Protein AF-T0SVX9-F1 (afdb_monomer_lite)

Sequence (200 aa):
MFILKIKYIISSILMEKSTSFLHRFLKRFHYIEDDSHWQIMSNIKESTPSHIKKRLLLQALEERQHATIFKRILIDSSLSPFLYESPTRSIYFNENNPERFTRLCEIGEADALKKFIHIHRHTKNAELKRGLHQIIKDEIQHAGSHKSADIKDKLFWFRYKYSNIGNQVAGQLISLLLVIIYLVILPYSLLVFLSKRVIR

Radius of gyration: 23.61 Å; chains: 1; bounding box: 70×54×64 Å

Structure (mmCIF, N/CA/C/O backbone):
data_AF-T0SVX9-F1
#
_entry.id   AF-T0SVX9-F1
#
loop_
_atom_site.group_PDB
_atom_site.id
_atom_site.type_symbol
_atom_site.label_atom_id
_atom_site.label_alt_id
_atom_site.label_comp_id
_atom_site.label_asym_id
_atom_site.label_entity_id
_atom_site.label_seq_id
_atom_site.pdbx_PDB_ins_code
_atom_site.Cartn_x
_atom_site.Cartn_y
_atom_site.Cartn_z
_atom_site.occupancy
_atom_site.B_iso_or_equiv
_atom_site.auth_seq_id
_atom_site.auth_comp_id
_atom_site.auth_asym_id
_atom_site.auth_atom_id
_atom_site.pdbx_PDB_model_num
ATOM 1 N N . MET A 1 1 ? -24.182 4.296 42.543 1.00 52.22 1 MET A N 1
ATOM 2 C CA . MET A 1 1 ? -24.571 3.468 41.371 1.00 52.22 1 MET A CA 1
ATOM 3 C C . MET A 1 1 ? -24.595 4.248 40.046 1.00 52.22 1 MET A C 1
ATOM 5 O O . MET A 1 1 ? -24.096 3.737 39.052 1.00 52.22 1 MET A O 1
ATOM 9 N N . PHE A 1 2 ? -25.093 5.492 40.015 1.00 36.47 2 PHE A N 1
ATOM 10 C CA . PHE A 1 2 ? -25.192 6.328 38.800 1.00 36.47 2 PHE A CA 1
ATOM 11 C C . PHE A 1 2 ? -23.836 6.666 38.134 1.00 36.47 2 PHE A C 1
ATOM 13 O O . PHE A 1 2 ? -23.678 6.516 36.926 1.00 36.47 2 PHE A O 1
ATOM 20 N N . ILE A 1 3 ? -22.814 7.005 38.931 1.00 39.34 3 ILE A N 1
ATOM 21 C CA . ILE A 1 3 ? -21.453 7.321 38.446 1.00 39.34 3 ILE A CA 1
ATOM 22 C C . ILE A 1 3 ? -20.790 6.121 37.742 1.00 39.34 3 ILE A C 1
ATOM 24 O O . ILE A 1 3 ? -20.081 6.293 36.752 1.00 39.34 3 ILE A O 1
ATOM 28 N N . LEU A 1 4 ? -21.047 4.895 38.212 1.00 36.84 4 LEU A N 1
ATOM 29 C CA . LEU A 1 4 ? -20.516 3.671 37.600 1.00 36.84 4 LEU A CA 1
ATOM 30 C C . LEU A 1 4 ? -21.164 3.386 36.236 1.00 36.84 4 LEU A C 1
ATOM 32 O O . LEU A 1 4 ? -20.464 2.988 35.309 1.00 36.84 4 LEU A O 1
ATOM 36 N N . LYS A 1 5 ? -22.466 3.669 36.079 1.00 33.09 5 LYS A N 1
ATOM 37 C CA . LYS A 1 5 ? -23.164 3.570 34.786 1.00 33.09 5 LYS A CA 1
ATOM 38 C C . LYS A 1 5 ? -22.652 4.597 33.772 1.00 33.09 5 LYS A C 1
ATOM 40 O O . LYS A 1 5 ? -22.428 4.233 32.625 1.00 33.09 5 LYS A O 1
ATOM 45 N N . ILE A 1 6 ? -22.394 5.842 34.185 1.00 35.84 6 ILE A N 1
ATOM 46 C CA . ILE A 1 6 ? -21.812 6.868 33.298 1.00 35.84 6 ILE A CA 1
ATOM 47 C C . ILE A 1 6 ? -20.392 6.485 32.869 1.00 35.84 6 ILE A C 1
ATOM 49 O O . ILE A 1 6 ? -20.080 6.560 31.682 1.00 35.84 6 ILE A O 1
ATOM 53 N N . LYS A 1 7 ? -19.546 6.013 33.798 1.00 34.31 7 LYS A N 1
ATOM 54 C CA . LYS A 1 7 ? -18.208 5.505 33.453 1.00 34.31 7 LYS A CA 1
ATOM 55 C C . LYS A 1 7 ? -18.285 4.358 32.446 1.00 34.31 7 LYS A C 1
ATOM 57 O O . LYS A 1 7 ? -17.557 4.386 31.465 1.00 34.31 7 LYS A O 1
ATOM 62 N N . TYR A 1 8 ? -19.195 3.405 32.642 1.00 48.84 8 TYR A N 1
ATOM 63 C CA . TYR A 1 8 ? -19.389 2.291 31.714 1.00 48.84 8 TYR A CA 1
ATOM 64 C C . TYR A 1 8 ? -19.861 2.751 30.326 1.00 48.84 8 TYR A C 1
ATOM 66 O O . TYR A 1 8 ? -19.299 2.322 29.326 1.00 48.84 8 TYR A O 1
ATOM 74 N N . ILE A 1 9 ? -20.828 3.673 30.250 1.00 47.50 9 ILE A N 1
ATOM 75 C CA . ILE A 1 9 ? -21.328 4.219 28.979 1.00 47.50 9 ILE A CA 1
ATOM 76 C C . ILE A 1 9 ? -20.211 4.959 28.237 1.00 47.50 9 ILE A C 1
ATOM 78 O O . ILE A 1 9 ? -19.965 4.660 27.072 1.00 47.50 9 ILE A O 1
ATOM 82 N N . ILE A 1 10 ? -19.484 5.855 28.915 1.00 44.75 10 ILE A N 1
ATOM 83 C CA . ILE A 1 10 ? -18.353 6.588 28.328 1.00 44.75 10 ILE A CA 1
ATOM 84 C C . ILE A 1 10 ? -17.267 5.610 27.868 1.00 44.75 10 ILE A C 1
ATOM 86 O O . ILE A 1 10 ? -16.791 5.723 26.742 1.00 44.75 10 ILE A O 1
ATOM 90 N N . SER A 1 11 ? -16.906 4.616 28.684 1.00 40.91 11 SER A N 1
ATOM 91 C CA . SER A 1 11 ? -15.943 3.582 28.299 1.00 40.91 11 SER A CA 1
ATOM 92 C C . SER A 1 11 ? -16.423 2.755 27.107 1.00 40.91 11 SER A C 1
ATOM 94 O O . SER A 1 11 ? -15.620 2.508 26.215 1.00 40.91 11 SER A O 1
ATOM 96 N N . SER A 1 12 ? -17.706 2.387 27.032 1.00 34.38 12 SER A N 1
ATOM 97 C CA . SER A 1 12 ? -18.257 1.643 25.893 1.00 34.38 12 SER A CA 1
ATOM 98 C C . SER A 1 12 ? -18.253 2.480 24.612 1.00 34.38 12 SER A C 1
ATOM 100 O O . SER A 1 12 ? -17.755 2.007 23.600 1.00 34.38 12 SER A O 1
ATOM 102 N N . ILE A 1 13 ? -18.646 3.760 24.672 1.00 41.53 13 ILE A N 1
ATOM 103 C CA . ILE A 1 13 ? -18.625 4.687 23.529 1.00 41.53 13 ILE A CA 1
ATOM 104 C C . ILE A 1 13 ? -17.185 4.934 23.060 1.00 41.53 13 ILE A C 1
ATOM 106 O O . ILE A 1 13 ? -16.912 4.986 21.861 1.00 41.53 13 ILE A O 1
ATOM 110 N N . LEU A 1 14 ? -16.235 5.090 23.987 1.00 42.06 14 LEU A N 1
ATOM 111 C CA . LEU A 1 14 ? -14.816 5.248 23.656 1.00 42.06 14 LEU A CA 1
ATOM 112 C C . LEU A 1 14 ? -14.219 3.950 23.083 1.00 42.06 14 LEU A C 1
ATOM 114 O O . LEU A 1 14 ? -13.432 4.005 22.135 1.00 42.06 14 LEU A O 1
ATOM 118 N N . MET A 1 15 ? -14.619 2.782 23.594 1.00 43.47 15 MET A N 1
ATOM 119 C CA . MET A 1 15 ? -14.223 1.480 23.048 1.00 43.47 15 MET A CA 1
ATOM 120 C C . MET A 1 15 ? -14.818 1.243 21.656 1.00 43.47 15 MET A C 1
ATOM 122 O O . MET A 1 15 ? -14.094 0.835 20.754 1.00 43.47 15 MET A O 1
ATOM 126 N N . GLU A 1 16 ? -16.080 1.585 21.427 1.00 47.91 16 GLU A N 1
ATOM 127 C CA . GLU A 1 16 ? -16.766 1.481 20.134 1.00 47.91 16 GLU A CA 1
ATOM 128 C C . GLU A 1 16 ? -16.175 2.454 19.093 1.00 47.91 16 GLU A C 1
ATOM 130 O O . GLU A 1 16 ? -15.928 2.107 17.934 1.00 47.91 16 GLU A O 1
ATOM 135 N N . LYS A 1 17 ? -15.803 3.670 19.513 1.00 53.22 17 LYS A N 1
ATOM 136 C CA . LYS A 1 17 ? -15.056 4.614 18.664 1.00 53.22 17 LYS A CA 1
ATOM 137 C C . LYS A 1 17 ? -13.636 4.138 18.346 1.00 53.22 17 LYS A C 1
ATOM 139 O O . LYS A 1 17 ? -13.171 4.333 17.224 1.00 53.22 17 LYS A O 1
ATOM 144 N N . SER A 1 18 ? -12.939 3.510 19.293 1.00 55.81 18 SER A N 1
ATOM 145 C CA . SER A 1 18 ? -11.575 3.005 19.059 1.00 55.81 18 SER A CA 1
ATOM 146 C C . SER A 1 18 ? -11.550 1.741 18.193 1.00 55.81 18 SER A C 1
ATOM 148 O O . SER A 1 18 ? -10.708 1.634 17.302 1.00 55.81 18 SER A O 1
ATOM 150 N N . THR A 1 19 ? -12.512 0.832 18.373 1.00 60.22 19 THR A N 1
ATOM 151 C CA . THR A 1 19 ? -12.699 -0.356 17.524 1.00 60.22 19 THR A CA 1
ATOM 152 C C . THR A 1 19 ? -13.134 0.032 16.112 1.00 60.22 19 THR A C 1
ATOM 154 O O . THR A 1 19 ? -12.541 -0.454 15.154 1.00 60.22 19 THR A O 1
ATOM 157 N N . SER A 1 20 ? -14.055 0.989 15.948 1.00 67.19 20 SER A N 1
ATOM 158 C CA . SER A 1 20 ? -14.437 1.505 14.621 1.00 67.19 20 SER A CA 1
ATOM 159 C C . SER A 1 20 ? -13.326 2.304 13.927 1.00 67.19 20 SER A C 1
ATOM 161 O O . SER A 1 20 ? -13.232 2.298 12.698 1.00 67.19 20 SER A O 1
ATOM 163 N N . PHE A 1 21 ? -12.454 2.993 14.672 1.00 71.12 21 PHE A N 1
ATOM 164 C CA . PHE A 1 21 ? -11.265 3.633 14.103 1.00 71.12 21 PHE A CA 1
ATOM 165 C C . PHE A 1 21 ? -10.244 2.597 13.629 1.00 71.12 21 PHE A C 1
ATOM 167 O O . PHE A 1 21 ? -9.849 2.636 12.465 1.00 71.12 21 PHE A O 1
ATOM 174 N N . LEU A 1 22 ? -9.867 1.648 14.494 1.00 74.31 22 LEU A N 1
ATOM 175 C CA . LEU A 1 22 ? -8.924 0.587 14.144 1.00 74.31 22 LEU A CA 1
ATOM 176 C C . LEU A 1 22 ? -9.440 -0.237 12.963 1.00 74.31 22 LEU A C 1
ATOM 178 O O . LEU A 1 22 ? -8.698 -0.462 12.016 1.00 74.31 22 LEU A O 1
ATOM 182 N N . HIS A 1 23 ? -10.718 -0.613 12.975 1.00 77.06 23 HIS A N 1
ATOM 183 C CA . HIS A 1 23 ? -11.344 -1.344 11.882 1.00 77.06 23 HIS A CA 1
ATOM 184 C C . HIS A 1 23 ? -11.257 -0.584 10.553 1.00 77.06 23 HIS A C 1
ATOM 186 O O . HIS A 1 23 ? -10.741 -1.116 9.574 1.00 77.06 23 HIS A O 1
ATOM 192 N N . ARG A 1 24 ? -11.688 0.688 10.515 1.00 75.06 24 ARG A N 1
ATOM 193 C CA . ARG A 1 24 ? -11.572 1.526 9.305 1.00 75.06 24 ARG A CA 1
ATOM 194 C C . ARG A 1 24 ? -10.132 1.633 8.819 1.00 75.06 24 ARG A C 1
ATOM 196 O O . ARG A 1 24 ? -9.892 1.682 7.616 1.00 75.06 24 ARG A O 1
ATOM 203 N N . PHE A 1 25 ? -9.185 1.671 9.745 1.00 77.00 25 PHE A N 1
ATOM 204 C CA . PHE A 1 25 ? -7.776 1.809 9.427 1.00 77.00 25 PHE A CA 1
ATOM 205 C C . PHE A 1 25 ? -7.166 0.524 8.859 1.00 77.00 25 PHE A C 1
ATOM 207 O O . PHE A 1 25 ? -6.541 0.569 7.805 1.00 77.00 25 PHE A O 1
ATOM 214 N N . LEU A 1 26 ? -7.408 -0.624 9.493 1.00 80.81 26 LEU A N 1
ATOM 215 C CA . LEU A 1 26 ? -6.995 -1.938 8.987 1.00 80.81 26 LEU A CA 1
ATOM 216 C C . LEU A 1 26 ? -7.631 -2.243 7.636 1.00 80.81 26 LEU A C 1
ATOM 218 O O . LEU A 1 26 ? -6.969 -2.750 6.737 1.00 80.81 26 LEU A O 1
ATOM 222 N N . LYS A 1 27 ? -8.900 -1.864 7.477 1.00 81.12 27 LYS A N 1
ATOM 223 C CA . LYS A 1 27 ? -9.609 -1.950 6.209 1.00 81.12 27 LYS A CA 1
ATOM 224 C C . LYS A 1 27 ? -8.897 -1.126 5.146 1.00 81.12 27 LYS A C 1
ATOM 226 O O . LYS A 1 27 ? -8.574 -1.657 4.096 1.00 81.12 27 LYS A O 1
ATOM 231 N N . ARG A 1 28 ? -8.569 0.135 5.436 1.00 79.12 28 ARG A N 1
ATOM 232 C CA . ARG A 1 28 ? -7.809 0.982 4.511 1.00 79.12 28 ARG A CA 1
ATOM 233 C C . ARG A 1 28 ? -6.473 0.353 4.108 1.00 79.12 28 ARG A C 1
ATOM 235 O O . ARG A 1 28 ? -6.143 0.415 2.933 1.00 79.12 28 ARG A O 1
ATOM 242 N N . PHE A 1 29 ? -5.731 -0.253 5.035 1.00 84.81 29 PHE A N 1
ATOM 243 C CA . PHE A 1 29 ? -4.488 -0.940 4.677 1.00 84.81 29 PHE A CA 1
ATOM 244 C C . PHE A 1 29 ? -4.725 -2.137 3.778 1.00 84.81 29 PHE A C 1
ATOM 246 O O . PHE A 1 29 ? -4.112 -2.184 2.727 1.00 84.81 29 PHE A O 1
ATOM 253 N N . HIS A 1 30 ? -5.671 -3.020 4.109 1.00 86.62 30 HIS A N 1
ATOM 254 C CA . HIS A 1 30 ? -6.037 -4.131 3.228 1.00 86.62 30 HIS A CA 1
ATOM 255 C C . HIS A 1 30 ? -6.226 -3.683 1.769 1.00 86.62 30 HIS A C 1
ATOM 257 O O . HIS A 1 30 ? -5.654 -4.293 0.875 1.00 86.62 30 HIS A O 1
ATOM 263 N N . TYR A 1 31 ? -6.976 -2.601 1.540 1.00 81.00 31 TYR A N 1
ATOM 264 C CA . TYR A 1 31 ? -7.190 -2.076 0.189 1.00 81.00 31 TYR A CA 1
ATOM 265 C C . TYR A 1 31 ? -5.961 -1.397 -0.412 1.00 81.00 31 TYR A C 1
ATOM 267 O O . TYR A 1 31 ? -5.768 -1.500 -1.613 1.00 81.00 31 TYR A O 1
ATOM 275 N N . ILE A 1 32 ? -5.137 -0.710 0.386 1.00 83.56 32 ILE A N 1
ATOM 276 C CA . ILE A 1 32 ? -3.887 -0.114 -0.106 1.00 83.56 32 ILE A CA 1
ATOM 277 C C . ILE A 1 32 ? -2.946 -1.204 -0.619 1.00 83.56 32 ILE A C 1
ATOM 279 O O . ILE A 1 32 ? -2.466 -1.054 -1.737 1.00 83.56 32 ILE A O 1
ATOM 283 N N . GLU A 1 33 ? -2.746 -2.270 0.158 1.00 87.12 33 GLU A N 1
ATOM 284 C CA . GLU A 1 33 ? -1.925 -3.432 -0.208 1.00 87.12 33 GLU A CA 1
ATOM 285 C C . GLU A 1 33 ? -2.486 -4.132 -1.459 1.00 87.12 33 GLU A C 1
ATOM 287 O O . GLU A 1 33 ? -1.772 -4.426 -2.416 1.00 87.12 33 GLU A O 1
ATOM 292 N N . ASP A 1 34 ? -3.805 -4.352 -1.505 1.00 86.44 34 ASP A N 1
ATOM 293 C CA . ASP A 1 34 ? -4.448 -5.005 -2.652 1.00 86.44 34 ASP A CA 1
ATOM 294 C C . ASP A 1 34 ? -4.374 -4.145 -3.931 1.00 86.44 34 ASP A C 1
ATOM 296 O O . ASP A 1 34 ? -4.138 -4.651 -5.031 1.00 86.44 34 ASP A O 1
ATOM 300 N N . ASP A 1 35 ? -4.513 -2.824 -3.789 1.00 84.88 35 ASP A N 1
ATOM 301 C CA . ASP A 1 35 ? -4.328 -1.867 -4.881 1.00 84.88 35 ASP A CA 1
ATOM 302 C C . ASP A 1 35 ? -2.865 -1.790 -5.335 1.00 84.88 35 ASP A C 1
ATOM 304 O O . ASP A 1 35 ? -2.620 -1.656 -6.536 1.00 84.88 35 ASP A O 1
ATOM 308 N N . SER A 1 36 ? -1.900 -1.854 -4.411 1.00 86.44 36 SER A N 1
ATOM 309 C CA . SER A 1 36 ? -0.466 -1.900 -4.723 1.00 86.44 36 SER A CA 1
ATOM 310 C C . SER A 1 36 ? -0.138 -3.153 -5.536 1.00 86.44 36 SER A C 1
ATOM 312 O O . SER A 1 36 ? 0.446 -3.036 -6.615 1.00 86.44 36 SER A O 1
ATOM 314 N N . HIS A 1 37 ? -0.626 -4.328 -5.115 1.00 89.81 37 HIS A N 1
ATOM 315 C CA . HIS A 1 37 ? -0.541 -5.565 -5.895 1.00 89.81 37 HIS A CA 1
ATOM 316 C C . HIS A 1 37 ? -1.049 -5.367 -7.332 1.00 89.81 37 HIS A C 1
ATOM 318 O O . HIS A 1 37 ? -0.328 -5.631 -8.299 1.00 89.81 37 HIS A O 1
ATOM 324 N N . TRP A 1 38 ? -2.279 -4.865 -7.489 1.00 87.62 38 TRP A N 1
ATOM 325 C CA . TRP A 1 38 ? -2.881 -4.661 -8.808 1.00 87.62 38 TRP A CA 1
ATOM 326 C C . TRP A 1 38 ? -2.099 -3.651 -9.664 1.00 87.62 38 TRP A C 1
ATOM 328 O O . TRP A 1 38 ? -1.906 -3.869 -10.863 1.00 87.62 38 TRP A O 1
ATOM 338 N N . GLN A 1 39 ? -1.611 -2.562 -9.063 1.00 85.62 39 GLN A N 1
ATOM 339 C CA . GLN A 1 39 ? -0.817 -1.535 -9.748 1.00 85.62 39 GLN A CA 1
ATOM 340 C C . GLN A 1 39 ? 0.503 -2.084 -10.267 1.00 85.62 39 GLN A C 1
ATOM 342 O O . GLN A 1 39 ? 0.871 -1.800 -11.409 1.00 85.62 39 GLN A O 1
ATOM 347 N N . ILE A 1 40 ? 1.204 -2.871 -9.451 1.00 89.38 40 ILE A N 1
ATOM 348 C CA . ILE A 1 40 ? 2.465 -3.488 -9.847 1.00 89.38 40 ILE A CA 1
ATOM 349 C C . ILE A 1 40 ? 2.226 -4.459 -11.001 1.00 89.38 40 ILE A C 1
ATOM 351 O O . ILE A 1 40 ? 2.896 -4.359 -12.029 1.00 89.38 40 ILE A O 1
ATOM 355 N N . MET A 1 41 ? 1.219 -5.330 -10.882 1.00 90.75 41 MET A N 1
ATOM 356 C CA . MET A 1 41 ? 0.856 -6.273 -11.943 1.00 90.75 41 MET A CA 1
ATOM 357 C C . MET A 1 41 ? 0.493 -5.563 -13.253 1.00 90.75 41 MET A C 1
ATOM 359 O O . MET A 1 41 ? 0.904 -6.009 -14.321 1.00 90.75 41 MET A O 1
ATOM 363 N N . SER A 1 42 ? -0.207 -4.429 -13.179 1.00 86.56 42 SER A N 1
ATOM 364 C CA . SER A 1 42 ? -0.617 -3.650 -14.355 1.00 86.56 42 SER A CA 1
ATOM 365 C C . SER A 1 42 ? 0.537 -2.902 -15.038 1.00 86.56 42 SER A C 1
ATOM 367 O O . SER A 1 42 ? 0.449 -2.597 -16.226 1.00 86.56 42 SER A O 1
ATOM 369 N N . ASN A 1 43 ? 1.622 -2.603 -14.314 1.00 87.88 43 ASN A N 1
ATOM 370 C CA . ASN A 1 43 ? 2.801 -1.914 -14.857 1.00 87.88 43 ASN A CA 1
ATOM 371 C C . ASN A 1 43 ? 3.897 -2.875 -15.356 1.00 87.88 43 ASN A C 1
ATOM 373 O O . ASN A 1 43 ? 4.849 -2.440 -16.009 1.00 87.88 43 ASN A O 1
ATOM 377 N N . ILE A 1 44 ? 3.773 -4.181 -15.100 1.00 90.44 44 ILE A N 1
ATOM 378 C CA . ILE A 1 44 ? 4.655 -5.187 -15.693 1.00 90.44 44 ILE A CA 1
ATOM 379 C C . ILE A 1 44 ? 4.255 -5.398 -17.156 1.00 90.44 44 ILE A C 1
ATOM 381 O O . ILE A 1 44 ? 3.197 -5.939 -17.463 1.00 90.44 44 ILE A O 1
ATOM 385 N N . LYS A 1 45 ? 5.139 -5.008 -18.074 1.00 90.56 45 LYS A N 1
ATOM 386 C CA . LYS A 1 45 ? 4.961 -5.178 -19.520 1.00 90.56 45 LYS A CA 1
ATOM 387 C C . LYS A 1 45 ? 5.888 -6.266 -20.044 1.00 90.56 45 LYS A C 1
ATOM 389 O O . LYS A 1 45 ? 6.881 -6.637 -19.410 1.00 90.56 45 LYS A O 1
ATOM 394 N N . GLU A 1 46 ? 5.605 -6.759 -21.246 1.00 87.81 46 GLU A N 1
ATOM 395 C CA . GLU A 1 46 ? 6.511 -7.686 -21.929 1.00 87.81 46 GLU A CA 1
ATOM 396 C C . GLU A 1 46 ? 7.912 -7.074 -22.073 1.00 87.81 46 GLU A C 1
ATOM 398 O O . GLU A 1 46 ? 8.897 -7.717 -21.704 1.00 87.81 46 GLU A O 1
ATOM 403 N N . SER A 1 47 ? 7.967 -5.788 -22.435 1.00 88.44 47 SER A N 1
ATOM 404 C CA . SER A 1 47 ? 9.183 -4.983 -22.590 1.00 88.44 47 SER A CA 1
ATOM 405 C C . SER A 1 47 ? 9.917 -4.639 -21.286 1.00 88.44 47 SER A C 1
ATOM 407 O O . SER A 1 47 ? 11.002 -4.065 -21.344 1.00 88.44 47 SER A O 1
ATOM 409 N N . THR A 1 48 ? 9.363 -4.943 -20.105 1.00 91.38 48 THR A N 1
ATOM 410 C CA . THR A 1 48 ? 10.033 -4.667 -18.825 1.00 91.38 48 THR A CA 1
ATOM 411 C C . THR A 1 48 ? 11.296 -5.532 -18.688 1.00 91.38 48 THR A C 1
ATOM 413 O O . THR A 1 48 ? 11.193 -6.758 -18.831 1.00 91.38 48 THR A O 1
ATOM 416 N N . PRO A 1 49 ? 12.467 -4.950 -18.346 1.00 94.06 49 PRO A N 1
ATOM 417 C CA . PRO A 1 49 ? 13.704 -5.704 -18.144 1.00 94.06 49 PRO A CA 1
ATOM 418 C C . PRO A 1 49 ? 13.529 -6.870 -17.164 1.00 94.06 49 PRO A C 1
ATOM 420 O O . PRO A 1 49 ? 12.872 -6.730 -16.132 1.00 94.06 49 PRO A O 1
ATOM 423 N N . SER A 1 50 ? 14.141 -8.021 -17.455 1.00 94.19 50 SER A N 1
ATOM 424 C CA . SER A 1 50 ? 13.918 -9.278 -16.715 1.00 94.19 50 SER A CA 1
ATOM 425 C C . SER A 1 50 ? 14.179 -9.167 -15.208 1.00 94.19 50 SER A C 1
ATOM 427 O O . SER A 1 50 ? 13.395 -9.671 -14.404 1.00 94.19 50 SER A O 1
ATOM 429 N N . HIS A 1 51 ? 15.243 -8.467 -14.814 1.00 90.38 51 HIS A N 1
ATOM 430 C CA . HIS A 1 51 ? 15.589 -8.249 -13.409 1.00 90.38 51 HIS A CA 1
ATOM 431 C C . HIS A 1 51 ? 14.551 -7.379 -12.676 1.00 90.38 51 HIS A C 1
ATOM 433 O O . HIS A 1 51 ? 14.189 -7.694 -11.543 1.00 90.38 51 HIS A O 1
ATOM 439 N N . ILE A 1 52 ? 14.009 -6.346 -13.334 1.00 90.88 52 ILE A N 1
ATOM 440 C CA . ILE A 1 52 ? 12.938 -5.498 -12.785 1.00 90.88 52 ILE A CA 1
ATOM 441 C C . ILE A 1 52 ? 11.629 -6.280 -12.723 1.00 90.88 52 ILE A C 1
ATOM 443 O O . ILE A 1 52 ? 10.959 -6.269 -11.699 1.00 90.88 52 ILE A O 1
ATOM 447 N N . LYS A 1 53 ? 11.296 -7.028 -13.779 1.00 92.56 53 LYS A N 1
ATOM 448 C CA . LYS A 1 53 ? 10.101 -7.876 -13.841 1.00 92.56 53 LYS A CA 1
ATOM 449 C C . LYS A 1 53 ? 10.068 -8.882 -12.690 1.00 92.56 53 LYS A C 1
ATOM 451 O O . LYS A 1 53 ? 9.063 -8.977 -11.997 1.00 92.56 53 LYS A O 1
ATOM 456 N N . LYS A 1 54 ? 11.182 -9.581 -12.437 1.00 93.00 54 LYS A N 1
ATOM 457 C CA . LYS A 1 54 ? 11.315 -10.498 -11.294 1.00 93.00 54 LYS A CA 1
ATOM 458 C C . LYS A 1 54 ? 11.098 -9.775 -9.962 1.00 93.00 54 LYS A C 1
ATOM 460 O O . LYS A 1 54 ? 10.371 -10.284 -9.117 1.00 93.00 54 LYS A O 1
ATOM 465 N N . ARG A 1 55 ? 11.720 -8.606 -9.781 1.00 90.56 55 ARG A N 1
ATOM 466 C CA . ARG A 1 55 ? 11.580 -7.798 -8.562 1.00 90.56 55 ARG A CA 1
ATOM 467 C C . ARG A 1 55 ? 10.126 -7.374 -8.329 1.00 90.56 55 ARG A C 1
ATOM 469 O O . ARG A 1 55 ? 9.605 -7.607 -7.247 1.00 90.56 55 ARG A O 1
ATOM 476 N N . LEU A 1 56 ? 9.476 -6.812 -9.347 1.00 90.38 56 LEU A N 1
ATOM 477 C CA . LEU A 1 56 ? 8.086 -6.360 -9.282 1.00 90.38 56 LEU A CA 1
ATOM 478 C C . LEU A 1 56 ? 7.114 -7.522 -9.036 1.00 90.38 56 LEU A C 1
ATOM 480 O O . LEU A 1 56 ? 6.191 -7.375 -8.248 1.00 90.38 56 LEU A O 1
ATOM 484 N N . LEU A 1 57 ? 7.332 -8.696 -9.638 1.00 94.00 57 LEU A N 1
ATOM 485 C CA . LEU A 1 57 ? 6.504 -9.878 -9.363 1.00 94.00 57 LEU A CA 1
ATOM 486 C C . LEU A 1 57 ? 6.611 -10.338 -7.906 1.00 94.00 57 LEU A C 1
ATOM 488 O O . LEU A 1 57 ? 5.594 -10.657 -7.297 1.00 94.00 57 LEU A O 1
ATOM 492 N N . LEU A 1 58 ? 7.827 -10.375 -7.352 1.00 92.31 58 LEU A N 1
ATOM 493 C CA . LEU A 1 58 ? 8.027 -10.728 -5.945 1.00 92.31 58 LEU A CA 1
ATOM 494 C C . LEU A 1 58 ? 7.326 -9.727 -5.027 1.00 92.31 58 LEU A C 1
ATOM 496 O O . LEU A 1 58 ? 6.592 -10.154 -4.142 1.00 92.31 58 LEU A O 1
ATOM 500 N N . GLN A 1 59 ? 7.482 -8.429 -5.300 1.00 90.62 59 GLN A N 1
ATOM 501 C CA . GLN A 1 59 ? 6.790 -7.392 -4.543 1.00 90.62 59 GLN A CA 1
ATOM 502 C C . GLN A 1 59 ? 5.269 -7.562 -4.651 1.00 90.62 59 GLN A C 1
ATOM 504 O O . GLN A 1 59 ? 4.604 -7.678 -3.636 1.00 90.62 59 GLN A O 1
ATOM 509 N N . ALA A 1 60 ? 4.704 -7.713 -5.853 1.00 91.19 60 ALA A N 1
ATOM 510 C CA . ALA A 1 60 ? 3.261 -7.891 -6.026 1.00 91.19 60 ALA A CA 1
ATOM 511 C C . ALA A 1 60 ? 2.699 -9.093 -5.245 1.00 91.19 60 ALA A C 1
ATOM 513 O O . ALA A 1 60 ? 1.593 -9.016 -4.709 1.00 91.19 60 ALA A O 1
ATOM 514 N N . LEU A 1 61 ? 3.421 -10.216 -5.194 1.00 93.31 61 LEU A N 1
ATOM 515 C CA . LEU A 1 61 ? 3.010 -11.374 -4.394 1.00 93.31 61 LEU A CA 1
ATOM 516 C C . LEU A 1 61 ? 3.022 -11.061 -2.893 1.00 93.31 61 LEU A C 1
ATOM 518 O O . LEU A 1 61 ? 2.129 -11.505 -2.170 1.00 93.31 61 LEU A O 1
ATOM 522 N N . GLU A 1 62 ? 4.003 -10.283 -2.447 1.00 92.81 62 GLU A N 1
ATOM 523 C CA . GLU A 1 62 ? 4.133 -9.841 -1.064 1.00 92.81 62 GLU A CA 1
ATOM 524 C C . GLU A 1 62 ? 3.002 -8.888 -0.650 1.00 92.81 62 GLU A C 1
ATOM 526 O O . GLU A 1 62 ? 2.302 -9.181 0.320 1.00 92.81 62 GLU A O 1
ATOM 531 N N . GLU A 1 63 ? 2.709 -7.856 -1.450 1.00 89.62 63 GLU A N 1
ATOM 532 C CA . GLU A 1 63 ? 1.573 -6.938 -1.238 1.00 89.62 63 GLU A CA 1
ATOM 533 C C . GLU A 1 63 ? 0.252 -7.721 -1.100 1.00 89.62 63 GLU A C 1
ATOM 535 O O . GLU A 1 63 ? -0.573 -7.501 -0.209 1.00 89.62 63 GLU A O 1
ATOM 540 N N . ARG A 1 64 ? 0.047 -8.743 -1.945 1.00 92.00 64 ARG A N 1
ATOM 541 C CA . ARG A 1 64 ? -1.149 -9.598 -1.872 1.00 92.00 64 ARG A CA 1
ATOM 542 C C . ARG A 1 64 ? -1.197 -10.420 -0.581 1.00 92.00 64 ARG A C 1
ATOM 544 O O . ARG A 1 64 ? -2.280 -10.665 -0.027 1.00 92.00 64 ARG A O 1
ATOM 551 N N . GLN A 1 65 ? -0.045 -10.867 -0.093 1.00 92.62 65 GLN A N 1
ATOM 552 C CA . GLN A 1 65 ? 0.062 -11.559 1.184 1.00 92.62 65 GLN A CA 1
ATOM 553 C C . GLN A 1 65 ? -0.237 -10.610 2.353 1.00 92.62 65 GLN A C 1
ATOM 555 O O . GLN A 1 65 ? -1.008 -10.982 3.242 1.00 92.62 65 GLN A O 1
ATOM 560 N N . HIS A 1 66 ? 0.287 -9.383 2.341 1.00 91.56 66 HIS A N 1
ATOM 561 C CA . HIS A 1 66 ? -0.010 -8.352 3.342 1.00 91.56 66 HIS A CA 1
ATOM 562 C C . HIS A 1 66 ? -1.503 -8.005 3.361 1.00 91.56 66 HIS A C 1
ATOM 564 O O . HIS A 1 66 ? -2.137 -8.038 4.423 1.00 91.56 66 HIS A O 1
ATOM 570 N N . ALA A 1 67 ? -2.117 -7.821 2.187 1.00 89.69 67 ALA A N 1
ATOM 571 C CA . ALA A 1 67 ? -3.562 -7.644 2.049 1.00 89.69 67 ALA A CA 1
ATOM 572 C C . ALA A 1 67 ? -4.334 -8.803 2.700 1.00 89.69 67 ALA A C 1
ATOM 574 O O . ALA A 1 67 ? -5.321 -8.584 3.408 1.00 89.69 67 ALA A O 1
ATOM 575 N N . THR A 1 68 ? -3.875 -10.041 2.510 1.00 89.38 68 THR A N 1
ATOM 576 C CA . THR A 1 68 ? -4.493 -11.240 3.097 1.00 89.38 68 THR A CA 1
ATOM 577 C C . THR A 1 68 ? -4.351 -11.278 4.621 1.00 89.38 68 THR A C 1
ATOM 579 O O . THR A 1 68 ? -5.303 -11.652 5.310 1.00 89.38 68 THR A O 1
ATOM 582 N N . ILE A 1 69 ? -3.211 -10.842 5.169 1.00 89.38 69 ILE A N 1
ATOM 583 C CA . ILE A 1 69 ? -2.999 -10.708 6.619 1.00 89.38 69 ILE A CA 1
ATOM 584 C C . ILE A 1 69 ? -4.011 -9.720 7.208 1.00 89.38 69 ILE A C 1
ATOM 586 O O . ILE A 1 69 ? -4.708 -10.063 8.166 1.00 89.38 69 ILE A O 1
ATOM 590 N N . PHE A 1 70 ? -4.150 -8.528 6.617 1.00 88.00 70 PHE A N 1
ATOM 591 C CA . PHE A 1 70 ? -5.138 -7.549 7.076 1.00 88.00 70 PHE A CA 1
ATOM 592 C C . PHE A 1 70 ? -6.565 -8.070 6.941 1.00 88.00 70 PHE A C 1
ATOM 594 O O . PHE A 1 70 ? -7.350 -7.925 7.877 1.00 88.00 70 PHE A O 1
ATOM 601 N N . LYS A 1 71 ? -6.892 -8.734 5.825 1.00 84.94 71 LYS A N 1
ATOM 602 C CA . LYS A 1 71 ? -8.203 -9.357 5.628 1.00 84.94 71 LYS A CA 1
ATOM 603 C C . LYS A 1 71 ? -8.510 -10.349 6.739 1.00 84.94 71 LYS A C 1
ATOM 605 O O . LYS A 1 71 ? -9.586 -10.260 7.310 1.00 84.94 71 LYS A O 1
ATOM 610 N N . ARG A 1 72 ? -7.575 -11.243 7.083 1.00 85.75 72 ARG A N 1
ATOM 611 C CA . ARG A 1 72 ? -7.759 -12.223 8.165 1.00 85.75 72 ARG A CA 1
ATOM 612 C C . ARG A 1 72 ? -8.063 -11.544 9.500 1.00 85.75 72 ARG A C 1
ATOM 614 O O . ARG A 1 72 ? -9.006 -11.943 10.169 1.00 85.75 72 ARG A O 1
ATOM 621 N N . ILE A 1 73 ? -7.322 -10.487 9.836 1.00 82.50 73 ILE A N 1
ATOM 622 C CA . ILE A 1 73 ? -7.517 -9.716 11.076 1.00 82.50 73 ILE A CA 1
ATOM 623 C C . ILE A 1 73 ? -8.881 -8.988 11.086 1.00 82.50 73 ILE A C 1
ATOM 625 O O . ILE A 1 73 ? -9.428 -8.715 12.151 1.00 82.50 73 ILE A O 1
ATOM 629 N N . LEU A 1 74 ? -9.446 -8.671 9.914 1.00 77.56 74 LEU A N 1
ATOM 630 C CA . LEU A 1 74 ? -10.727 -7.968 9.757 1.00 77.56 74 LEU A CA 1
ATOM 631 C C . LEU A 1 74 ? -11.976 -8.867 9.836 1.00 77.56 74 LEU A C 1
ATOM 633 O O . LEU A 1 74 ? -13.074 -8.318 9.949 1.00 77.56 74 LEU A O 1
ATOM 637 N N . ILE A 1 75 ? -11.847 -10.201 9.763 1.00 62.06 75 ILE A N 1
ATOM 638 C CA . ILE A 1 75 ? -12.981 -11.137 9.576 1.00 62.06 75 ILE A CA 1
ATOM 639 C C . ILE A 1 75 ? -14.072 -11.031 10.667 1.00 62.06 75 ILE A C 1
ATOM 641 O O . ILE A 1 75 ? -15.221 -11.360 10.389 1.00 62.06 75 ILE A O 1
ATOM 645 N N . ASP A 1 76 ? -13.795 -10.440 11.832 1.00 56.12 76 ASP A N 1
ATOM 646 C CA . ASP A 1 76 ? -14.783 -10.244 12.912 1.00 56.12 76 ASP A CA 1
ATOM 647 C C . ASP A 1 76 ? -15.668 -8.987 12.800 1.00 56.12 76 ASP A C 1
ATOM 649 O O . ASP A 1 76 ? -16.407 -8.644 13.722 1.00 56.12 76 ASP A O 1
ATOM 653 N N . SER A 1 77 ? -15.622 -8.252 11.690 1.00 52.94 77 SER A N 1
ATOM 654 C CA . SER A 1 77 ? -16.272 -6.938 11.616 1.00 52.94 77 SER A CA 1
ATOM 655 C C . SER A 1 77 ? -17.000 -6.736 10.296 1.00 52.94 77 SER A C 1
ATOM 657 O O . SER A 1 77 ? -16.398 -6.755 9.225 1.00 52.94 77 SER A O 1
ATOM 659 N N . SER A 1 78 ? -18.324 -6.578 10.401 1.00 51.62 78 SER A N 1
ATOM 660 C CA . SER A 1 78 ? -19.290 -6.463 9.305 1.00 51.62 78 SER A CA 1
ATOM 661 C C . SER A 1 78 ? -18.719 -5.722 8.093 1.00 51.62 78 SER A C 1
ATOM 663 O O . SER A 1 78 ? -18.426 -4.524 8.158 1.00 51.62 78 SER A O 1
ATOM 665 N N . LEU A 1 79 ? -18.578 -6.459 6.991 1.00 50.03 79 LEU A N 1
ATOM 666 C CA . LEU A 1 79 ? -18.083 -6.000 5.699 1.00 50.03 79 LEU A CA 1
ATOM 667 C C . LEU A 1 79 ? -19.008 -4.917 5.126 1.00 50.03 79 LEU A C 1
ATOM 669 O O . LEU A 1 79 ? -19.864 -5.190 4.292 1.00 50.03 79 LEU A O 1
ATOM 673 N N . SER A 1 80 ? -18.829 -3.656 5.522 1.00 50.38 80 SER A N 1
ATOM 674 C CA . SER A 1 80 ? -19.195 -2.580 4.599 1.00 50.38 80 SER A CA 1
ATOM 675 C C . SER A 1 80 ? -18.318 -2.727 3.351 1.00 50.38 80 SER A C 1
ATOM 677 O O . SER A 1 80 ? -17.123 -2.995 3.498 1.00 50.38 80 SER A O 1
ATOM 679 N N . PRO A 1 81 ? -18.822 -2.503 2.135 1.00 53.47 81 PRO A N 1
ATOM 680 C CA . PRO A 1 81 ? -17.957 -2.357 0.972 1.00 53.47 81 PRO A CA 1
ATOM 681 C C . PRO A 1 81 ? -17.061 -1.128 1.189 1.00 53.47 81 PRO A C 1
ATOM 683 O O . PRO A 1 81 ? -17.519 -0.073 1.623 1.00 53.47 81 PRO A O 1
ATOM 686 N N . PHE A 1 82 ? -15.752 -1.267 1.012 1.00 58.59 82 PHE A N 1
ATOM 687 C CA . PHE A 1 82 ? -14.891 -0.114 0.746 1.00 58.59 82 PHE A CA 1
ATOM 688 C C . PHE A 1 82 ? -14.680 -0.088 -0.763 1.00 58.59 82 PHE A C 1
ATOM 690 O O . PHE A 1 82 ? -14.558 -1.143 -1.385 1.00 58.59 82 PHE A O 1
ATOM 697 N N . LEU A 1 83 ? -14.694 1.104 -1.342 1.00 59.69 83 LEU A N 1
ATOM 698 C CA . LEU A 1 83 ? -14.495 1.277 -2.772 1.00 59.69 83 LEU A CA 1
ATOM 699 C C . LEU A 1 83 ? -12.997 1.191 -3.066 1.00 59.69 83 LEU A C 1
ATOM 701 O O . LEU A 1 83 ? -12.214 1.921 -2.464 1.00 59.69 83 LEU A O 1
ATOM 705 N N . TYR A 1 84 ? -12.622 0.291 -3.971 1.00 62.12 84 TYR A N 1
ATOM 706 C CA . TYR A 1 84 ? -11.271 0.213 -4.516 1.00 62.12 84 TYR A CA 1
ATOM 707 C C . TYR A 1 84 ? -10.865 1.573 -5.102 1.00 62.12 84 TYR A C 1
ATOM 709 O O . TYR A 1 84 ? -11.623 2.171 -5.869 1.00 62.12 84 TYR A O 1
ATOM 717 N N . GLU A 1 85 ? -9.679 2.074 -4.745 1.00 66.62 85 GLU A N 1
ATOM 718 C CA . GLU A 1 85 ? -9.163 3.347 -5.268 1.00 66.62 85 GLU A CA 1
ATOM 719 C C . GLU A 1 85 ? -8.366 3.143 -6.568 1.00 66.62 85 GLU A C 1
ATOM 721 O O . GLU A 1 85 ? -7.855 4.112 -7.138 1.00 66.62 85 GLU A O 1
ATOM 726 N N . SER A 1 86 ? -8.277 1.905 -7.071 1.00 64.69 86 SER A N 1
ATOM 727 C CA . SER A 1 86 ? -7.441 1.513 -8.211 1.00 64.69 86 SER A CA 1
ATOM 728 C C . SER A 1 86 ? -7.629 2.396 -9.457 1.00 64.69 86 SER A C 1
ATOM 730 O O . SER A 1 86 ? -6.613 2.836 -9.999 1.00 64.69 86 SER A O 1
ATOM 732 N N . PRO A 1 87 ? -8.856 2.758 -9.897 1.00 65.00 87 PRO A N 1
ATOM 733 C CA . PRO A 1 87 ? -9.035 3.656 -11.041 1.00 65.00 87 PRO A CA 1
ATOM 734 C C . PRO A 1 87 ? -8.433 5.046 -10.801 1.00 65.00 87 PRO A C 1
ATOM 736 O O . PRO A 1 87 ? -7.714 5.570 -11.649 1.00 65.00 87 PRO A O 1
ATOM 739 N N . THR A 1 88 ? -8.647 5.619 -9.617 1.00 66.56 88 THR A N 1
ATOM 740 C CA . THR A 1 88 ? -8.118 6.939 -9.246 1.00 66.56 88 THR A CA 1
ATOM 741 C C . THR A 1 88 ? -6.598 6.909 -9.105 1.00 66.56 88 THR A C 1
ATOM 743 O O . THR A 1 88 ? -5.917 7.822 -9.569 1.00 66.56 88 THR A O 1
ATOM 746 N N . ARG A 1 89 ? -6.042 5.847 -8.508 1.00 66.50 89 ARG A N 1
ATOM 747 C CA . ARG A 1 89 ? -4.590 5.665 -8.378 1.00 66.50 89 ARG A CA 1
ATOM 748 C C . ARG A 1 89 ? -3.921 5.407 -9.724 1.00 66.50 89 ARG A C 1
ATOM 750 O O . ARG A 1 89 ? -2.820 5.904 -9.936 1.00 66.50 89 ARG A O 1
ATOM 757 N N . SER A 1 90 ? -4.576 4.713 -10.655 1.00 68.75 90 SER A N 1
ATOM 758 C CA . SER A 1 90 ? -4.006 4.431 -11.979 1.00 68.75 90 SER A CA 1
ATOM 759 C C . SER A 1 90 ? -3.598 5.703 -12.735 1.00 68.75 90 SER A C 1
ATOM 761 O O . SER A 1 90 ? -2.573 5.704 -13.403 1.00 68.75 90 SER A O 1
ATOM 763 N N . ILE A 1 91 ? -4.306 6.822 -12.542 1.00 69.31 91 ILE A N 1
ATOM 764 C CA . ILE A 1 91 ? -3.963 8.124 -13.142 1.00 69.31 91 ILE A CA 1
ATOM 765 C C . ILE A 1 91 ? -2.573 8.605 -12.695 1.00 69.31 91 ILE A C 1
ATOM 767 O O . ILE A 1 91 ? -1.855 9.244 -13.461 1.00 69.31 91 ILE A O 1
ATOM 771 N N . TYR A 1 92 ? -2.187 8.294 -11.458 1.00 66.62 92 TYR A N 1
ATOM 772 C CA . TYR A 1 92 ? -0.906 8.691 -10.880 1.00 66.62 92 TYR A CA 1
ATOM 773 C C . TYR A 1 92 ? 0.193 7.652 -11.149 1.00 66.62 92 TYR A C 1
ATOM 775 O O . TYR A 1 92 ? 1.346 8.014 -11.356 1.00 66.62 92 TYR A O 1
ATOM 783 N N . PHE A 1 93 ? -0.148 6.365 -11.165 1.00 71.62 93 PHE A N 1
ATOM 784 C CA . PHE A 1 93 ? 0.838 5.279 -11.204 1.00 71.62 93 PHE A CA 1
ATOM 785 C C . PHE A 1 93 ? 0.921 4.540 -12.544 1.00 71.62 93 PHE A C 1
ATOM 787 O O . PHE A 1 93 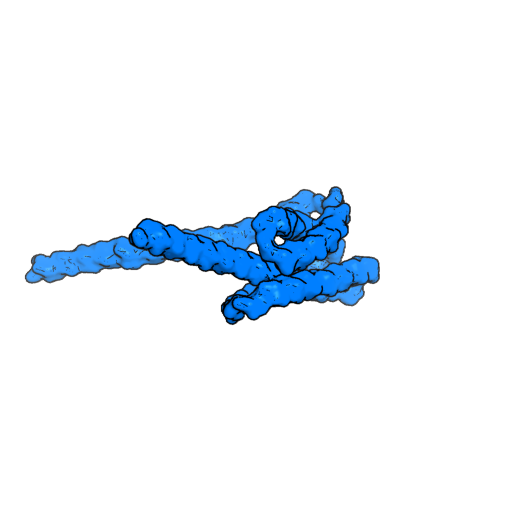? 1.636 3.545 -12.633 1.00 71.62 93 PHE A O 1
ATOM 794 N N . ASN A 1 94 ? 0.220 4.999 -13.585 1.00 77.00 94 ASN A N 1
ATOM 795 C CA . ASN A 1 94 ? 0.427 4.525 -14.953 1.00 77.00 94 ASN A CA 1
ATOM 796 C C . ASN A 1 94 ? 1.736 5.116 -15.493 1.00 77.00 94 ASN A C 1
ATOM 798 O O . ASN A 1 94 ? 1.763 6.207 -16.065 1.00 77.00 94 ASN A O 1
ATOM 802 N N . GLU A 1 95 ? 2.836 4.413 -15.238 1.00 80.62 95 GLU A N 1
ATOM 803 C CA . GLU A 1 95 ? 4.189 4.863 -15.533 1.00 80.62 95 GLU A CA 1
ATOM 804 C C . GLU A 1 95 ? 4.812 3.958 -16.600 1.00 80.62 95 GLU A C 1
ATOM 806 O O . GLU A 1 95 ? 4.899 2.740 -16.465 1.00 80.62 95 GLU A O 1
ATOM 811 N N . ASN A 1 96 ? 5.271 4.563 -17.695 1.00 83.75 96 ASN A N 1
ATOM 812 C CA . ASN A 1 96 ? 5.865 3.813 -18.800 1.00 83.75 96 ASN A CA 1
ATOM 813 C C . ASN A 1 96 ? 7.326 3.434 -18.533 1.00 83.75 96 ASN A C 1
ATOM 815 O O . ASN A 1 96 ? 7.835 2.519 -19.179 1.00 83.75 96 ASN A O 1
ATOM 819 N N . ASN A 1 97 ? 7.990 4.126 -17.605 1.00 86.88 97 ASN A N 1
ATOM 820 C CA . ASN A 1 97 ? 9.355 3.844 -17.189 1.00 86.88 97 ASN A CA 1
ATOM 821 C C . ASN A 1 97 ? 9.372 2.908 -15.956 1.00 86.88 97 ASN A C 1
ATOM 823 O O . ASN A 1 97 ? 9.086 3.356 -14.840 1.00 86.88 97 ASN A O 1
ATOM 827 N N . PRO A 1 98 ? 9.723 1.619 -16.114 1.00 86.19 98 PRO A N 1
ATOM 828 C CA . PRO A 1 98 ? 9.626 0.640 -15.032 1.00 86.19 98 PRO A CA 1
ATOM 829 C C . PRO A 1 98 ? 10.584 0.929 -13.863 1.00 86.19 98 PRO A C 1
ATOM 831 O O . PRO A 1 98 ? 10.268 0.614 -12.714 1.00 86.19 98 PRO A O 1
ATOM 834 N N . GLU A 1 99 ? 11.724 1.579 -14.102 1.00 87.44 99 GLU A N 1
ATOM 835 C CA . GLU A 1 99 ? 12.650 2.009 -13.051 1.00 87.44 99 GLU A CA 1
ATOM 836 C C . GLU A 1 99 ? 12.047 3.126 -12.196 1.00 87.44 99 GLU A C 1
ATOM 838 O O . GLU A 1 99 ? 12.161 3.109 -10.970 1.00 87.44 99 GLU A O 1
ATOM 843 N N . ARG A 1 100 ? 11.394 4.104 -12.831 1.00 85.38 100 ARG A N 1
ATOM 844 C CA . ARG A 1 100 ? 10.687 5.180 -12.132 1.00 85.38 100 ARG A CA 1
ATOM 845 C C . ARG A 1 100 ? 9.496 4.633 -11.360 1.00 85.38 100 ARG A C 1
ATOM 847 O O . ARG A 1 100 ? 9.331 5.000 -10.202 1.00 85.38 100 ARG A O 1
ATOM 854 N N . PHE A 1 101 ? 8.733 3.718 -11.954 1.00 88.19 101 PHE A N 1
ATOM 855 C CA . PHE A 1 101 ? 7.649 3.026 -11.259 1.00 88.19 101 PHE A CA 1
ATOM 856 C C . PHE A 1 101 ? 8.156 2.306 -10.003 1.00 88.19 101 PHE A C 1
ATOM 858 O O . PHE A 1 101 ? 7.598 2.487 -8.924 1.00 88.19 101 PHE A O 1
ATOM 865 N N . THR A 1 102 ? 9.271 1.577 -10.115 1.00 85.81 102 THR A N 1
ATOM 866 C CA . THR A 1 102 ? 9.899 0.894 -8.974 1.00 85.81 102 THR A CA 1
ATOM 867 C C . THR A 1 102 ? 10.264 1.881 -7.863 1.00 85.81 102 THR A C 1
ATOM 869 O O . THR A 1 102 ? 9.924 1.648 -6.708 1.00 85.81 102 THR A O 1
ATOM 872 N N . ARG A 1 103 ? 10.882 3.027 -8.191 1.00 85.56 103 ARG A N 1
ATOM 873 C CA . ARG A 1 103 ? 11.189 4.066 -7.189 1.00 85.56 103 ARG A CA 1
ATOM 874 C C . ARG A 1 103 ? 9.932 4.627 -6.527 1.00 85.56 103 ARG A C 1
ATOM 876 O O . ARG A 1 103 ? 9.944 4.859 -5.325 1.00 85.5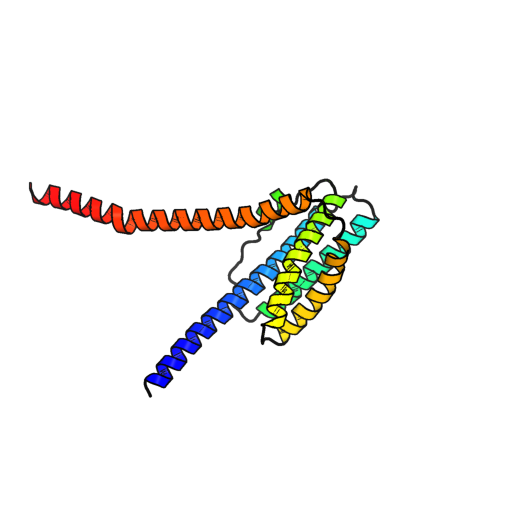6 103 ARG A O 1
ATOM 883 N N . LEU A 1 104 ? 8.857 4.847 -7.286 1.00 83.25 104 LEU A N 1
ATOM 884 C CA . LEU A 1 104 ? 7.581 5.316 -6.737 1.00 83.25 104 LEU A CA 1
ATOM 885 C C . LEU A 1 104 ? 6.957 4.299 -5.773 1.00 83.25 104 LEU A C 1
ATOM 887 O O . LEU A 1 104 ? 6.449 4.721 -4.736 1.00 83.25 104 LEU A O 1
ATOM 891 N N . CYS A 1 105 ? 7.033 3.000 -6.087 1.00 84.00 105 CYS A N 1
ATOM 892 C CA . CYS A 1 105 ? 6.581 1.927 -5.192 1.00 84.00 105 CYS A CA 1
ATOM 893 C C . CYS A 1 105 ? 7.348 1.974 -3.876 1.00 84.00 105 CYS A C 1
ATOM 895 O O . CYS A 1 105 ? 6.744 2.088 -2.817 1.00 84.00 105 CYS A O 1
ATOM 897 N N . GLU A 1 106 ? 8.679 2.035 -3.951 1.00 84.06 106 GLU A N 1
ATOM 898 C CA . GLU A 1 106 ? 9.490 2.153 -2.748 1.00 84.06 106 GLU A CA 1
ATOM 899 C C . GLU A 1 106 ? 9.047 3.380 -1.904 1.00 84.06 106 GLU A C 1
ATOM 901 O O . GLU A 1 106 ? 8.936 3.265 -0.684 1.00 84.06 106 GLU A O 1
ATOM 906 N N . ILE A 1 107 ? 8.746 4.552 -2.519 1.00 80.31 107 ILE A N 1
ATOM 907 C CA . ILE A 1 107 ? 8.363 5.780 -1.765 1.00 80.31 107 ILE A CA 1
ATOM 908 C C . ILE A 1 107 ? 7.062 5.533 -0.998 1.00 80.31 107 ILE A C 1
ATOM 910 O O . ILE A 1 107 ? 6.903 6.020 0.130 1.00 80.31 107 ILE A O 1
ATOM 914 N N . GLY A 1 108 ? 6.152 4.777 -1.615 1.00 80.75 108 GLY A N 1
ATOM 915 C CA . GLY A 1 108 ? 4.940 4.279 -0.984 1.00 80.75 108 GLY A CA 1
ATOM 916 C C . GLY A 1 108 ? 5.232 3.438 0.248 1.00 80.75 108 GLY A C 1
ATOM 917 O O . GLY A 1 108 ? 4.783 3.817 1.336 1.00 80.75 108 GLY A O 1
ATOM 918 N N . GLU A 1 109 ? 6.058 2.406 0.091 1.00 83.25 109 GLU A N 1
ATOM 919 C CA . GLU A 1 109 ? 6.511 1.507 1.163 1.00 83.25 109 GLU A CA 1
ATOM 920 C C . GLU A 1 109 ? 7.123 2.282 2.334 1.00 83.25 109 GLU A C 1
ATOM 922 O O . GLU A 1 109 ? 6.731 2.128 3.492 1.00 83.25 109 GLU A O 1
ATOM 927 N N . ALA A 1 110 ? 7.990 3.263 2.076 1.00 82.38 110 ALA A N 1
ATOM 928 C CA . ALA A 1 110 ? 8.560 4.074 3.153 1.00 82.38 110 ALA A CA 1
ATOM 929 C C . ALA A 1 110 ? 7.528 4.928 3.921 1.00 82.38 110 ALA A C 1
ATOM 931 O O . ALA A 1 110 ? 7.711 5.195 5.119 1.00 82.38 110 ALA A O 1
ATOM 932 N N . ASP A 1 111 ? 6.461 5.404 3.268 1.00 81.31 111 ASP A N 1
ATOM 933 C CA . ASP A 1 111 ? 5.359 6.113 3.938 1.00 81.31 111 ASP A CA 1
ATOM 934 C C . ASP A 1 111 ? 4.437 5.141 4.696 1.00 81.31 111 ASP A C 1
ATOM 936 O O . ASP A 1 111 ? 3.946 5.489 5.776 1.00 81.31 111 ASP A O 1
ATOM 940 N N . ALA A 1 112 ? 4.222 3.932 4.168 1.00 83.50 112 ALA A N 1
ATOM 941 C CA . ALA A 1 112 ? 3.445 2.866 4.800 1.00 83.50 112 ALA A CA 1
ATOM 942 C C . ALA A 1 112 ? 4.153 2.318 6.051 1.00 83.50 112 ALA A C 1
ATOM 944 O O . ALA A 1 112 ? 3.571 2.331 7.142 1.00 83.50 112 ALA A O 1
ATOM 945 N N . LEU A 1 113 ? 5.446 2.002 5.947 1.00 85.81 113 LEU A N 1
ATOM 946 C CA . LEU A 1 113 ? 6.305 1.512 7.027 1.00 85.81 113 LEU A CA 1
ATOM 947 C C . LEU A 1 113 ? 6.234 2.385 8.285 1.00 85.81 113 LEU A C 1
ATOM 949 O O . LEU A 1 113 ? 6.078 1.882 9.401 1.00 85.81 113 LEU A O 1
ATOM 953 N N . LYS A 1 114 ? 6.288 3.715 8.132 1.00 83.38 114 LYS A N 1
ATOM 954 C CA . LYS A 1 114 ? 6.169 4.651 9.268 1.00 83.38 114 LYS A CA 1
ATOM 955 C C . LYS A 1 114 ? 4.846 4.475 10.013 1.00 83.38 114 LYS A C 1
ATOM 957 O O . LYS A 1 114 ? 4.820 4.528 11.246 1.00 83.38 114 LYS A O 1
ATOM 962 N N . LYS A 1 115 ? 3.753 4.252 9.280 1.00 84.44 115 LYS A N 1
ATOM 963 C CA . LYS A 1 115 ? 2.424 4.023 9.859 1.00 84.44 115 LYS A CA 1
ATOM 964 C C . LYS A 1 115 ? 2.359 2.647 10.517 1.00 84.44 115 LYS A C 1
ATOM 966 O O . LYS A 1 115 ? 1.879 2.562 11.645 1.00 84.44 115 LYS A O 1
ATOM 971 N N . PHE A 1 116 ? 2.904 1.604 9.891 1.00 87.94 116 PHE A N 1
ATOM 972 C CA . PHE A 1 116 ? 2.949 0.261 10.475 1.00 87.94 116 PHE A CA 1
ATOM 973 C C . PHE A 1 116 ? 3.730 0.219 11.785 1.00 87.94 116 PHE A C 1
ATOM 975 O O . PHE A 1 116 ? 3.211 -0.281 12.784 1.00 87.94 116 PHE A O 1
ATOM 982 N N . ILE A 1 117 ? 4.920 0.828 11.833 1.00 88.69 117 ILE A N 1
ATOM 983 C CA . ILE A 1 117 ? 5.721 0.946 13.062 1.00 88.69 117 ILE A CA 1
ATOM 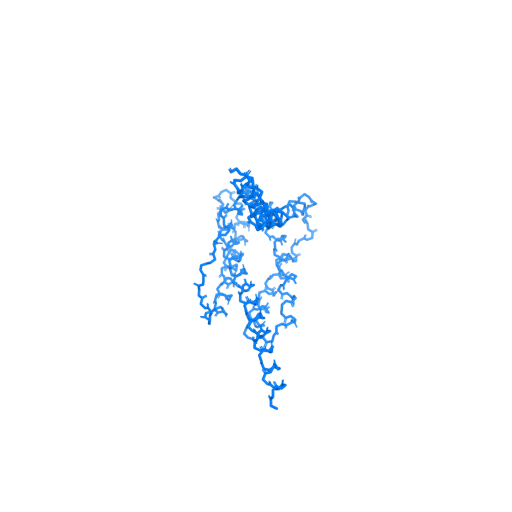984 C C . ILE A 1 117 ? 4.930 1.669 14.152 1.00 88.69 117 ILE A C 1
ATOM 986 O O . ILE A 1 117 ? 4.927 1.235 15.308 1.00 88.69 117 ILE A O 1
ATOM 990 N N . HIS A 1 118 ? 4.250 2.763 13.798 1.00 87.62 118 HIS A N 1
ATOM 991 C CA . HIS A 1 118 ? 3.429 3.498 14.749 1.00 87.62 118 HIS A CA 1
ATOM 992 C C . HIS A 1 118 ? 2.323 2.606 15.332 1.00 87.62 118 HIS A C 1
ATOM 994 O O . HIS A 1 118 ? 2.206 2.513 16.551 1.00 87.62 118 HIS A O 1
ATOM 1000 N N . ILE A 1 119 ? 1.566 1.880 14.508 1.00 85.56 119 ILE A N 1
ATOM 1001 C CA . ILE A 1 119 ? 0.488 1.001 14.995 1.00 85.56 119 ILE A CA 1
ATOM 1002 C C . ILE A 1 119 ? 1.047 -0.145 15.827 1.00 85.56 119 ILE A C 1
ATOM 1004 O O . ILE A 1 119 ? 0.538 -0.415 16.910 1.00 85.56 119 ILE A O 1
ATOM 1008 N N . HIS A 1 120 ? 2.104 -0.802 15.353 1.00 90.25 120 HIS A N 1
ATOM 1009 C CA . HIS A 1 120 ? 2.717 -1.940 16.029 1.00 90.25 120 HIS A CA 1
ATOM 1010 C C . HIS A 1 120 ? 3.146 -1.592 17.463 1.00 90.25 120 HIS A C 1
ATOM 1012 O O . HIS A 1 120 ? 3.003 -2.409 18.374 1.00 90.25 120 HIS A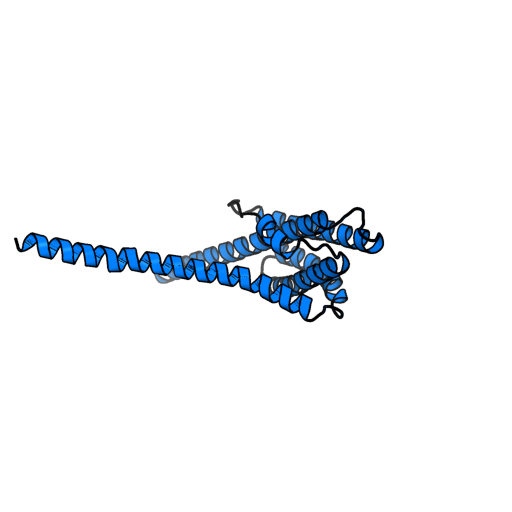 O 1
ATOM 1018 N N . ARG A 1 121 ? 3.633 -0.361 17.682 1.00 88.88 121 ARG A N 1
ATOM 1019 C CA . ARG A 1 121 ? 4.020 0.142 19.010 1.00 88.88 121 ARG A CA 1
ATOM 1020 C C . ARG A 1 121 ? 2.833 0.390 19.944 1.00 88.88 121 ARG A C 1
ATOM 1022 O O . ARG A 1 121 ? 2.999 0.251 21.150 1.00 88.88 121 ARG A O 1
ATOM 1029 N N . HIS A 1 122 ? 1.666 0.749 19.409 1.00 86.12 122 HIS A N 1
ATOM 1030 C CA . HIS A 1 122 ? 0.524 1.209 20.211 1.00 86.12 122 HIS A CA 1
ATOM 1031 C C . HIS A 1 122 ? -0.641 0.212 20.270 1.00 86.12 122 HIS A C 1
ATOM 1033 O O . HIS A 1 122 ? -1.521 0.343 21.121 1.00 86.12 122 HIS A O 1
ATOM 1039 N N . THR A 1 123 ? -0.671 -0.792 19.394 1.00 84.12 123 THR A N 1
ATOM 1040 C CA . THR A 1 123 ? -1.720 -1.810 19.405 1.00 84.12 123 THR A CA 1
ATOM 1041 C C . THR A 1 123 ? -1.556 -2.777 20.575 1.00 84.12 123 THR A C 1
ATOM 1043 O O . THR A 1 123 ? -0.460 -3.252 20.876 1.00 84.12 123 THR A O 1
ATOM 1046 N N . LYS A 1 124 ? -2.681 -3.111 21.215 1.00 85.75 124 LYS A N 1
ATOM 1047 C CA . LYS A 1 124 ? -2.774 -4.179 22.221 1.00 85.75 124 LYS A CA 1
ATOM 1048 C C . LYS A 1 124 ? -3.248 -5.512 21.628 1.00 85.75 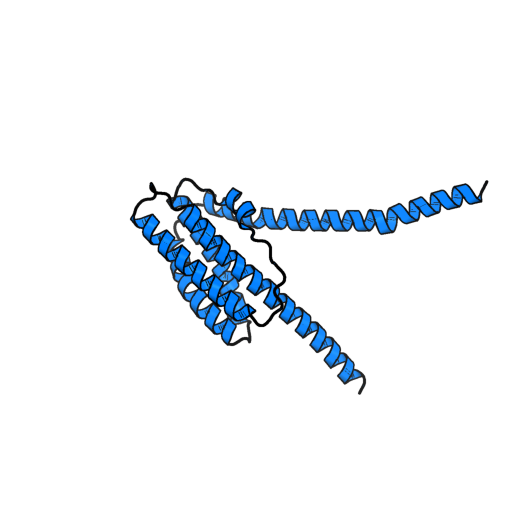124 LYS A C 1
ATOM 1050 O O . LYS A 1 124 ? -3.222 -6.522 22.321 1.00 85.75 124 LYS A O 1
ATOM 1055 N N . ASN A 1 125 ? -3.678 -5.534 20.362 1.00 84.69 125 ASN A N 1
ATOM 1056 C CA . ASN A 1 125 ? -4.138 -6.754 19.702 1.00 84.69 125 ASN A CA 1
ATOM 1057 C C . ASN A 1 125 ? -2.922 -7.601 19.277 1.00 84.69 125 ASN A C 1
ATOM 1059 O O . ASN A 1 125 ? -2.140 -7.186 18.421 1.00 84.69 125 ASN A O 1
ATOM 1063 N N . ALA A 1 126 ? -2.765 -8.781 19.886 1.00 87.88 126 ALA A N 1
ATOM 1064 C CA . ALA A 1 126 ? -1.623 -9.668 19.665 1.00 87.88 126 ALA A CA 1
ATOM 1065 C C . ALA A 1 126 ? -1.561 -10.242 18.241 1.00 87.88 126 ALA A C 1
ATOM 1067 O O . ALA A 1 126 ? -0.471 -10.425 17.699 1.00 87.88 126 ALA A O 1
ATOM 1068 N N . GLU A 1 127 ? -2.705 -10.515 17.611 1.00 87.38 127 GLU A N 1
ATOM 1069 C CA . GLU A 1 127 ? -2.736 -10.975 16.222 1.00 87.38 127 GLU A CA 1
ATOM 1070 C C . GLU A 1 127 ? -2.301 -9.864 15.268 1.00 87.38 127 GLU A C 1
ATOM 1072 O O . GLU A 1 127 ? -1.408 -10.078 14.449 1.00 87.38 127 GLU A O 1
ATOM 1077 N N . LEU A 1 128 ? -2.845 -8.658 15.447 1.00 87.00 128 LEU A N 1
ATOM 1078 C CA . LEU A 1 128 ? -2.433 -7.489 14.677 1.00 87.00 128 LEU A CA 1
ATOM 1079 C C . LEU A 1 128 ? -0.946 -7.189 14.870 1.00 87.00 128 LEU A C 1
ATOM 1081 O O . LEU A 1 128 ? -0.247 -6.877 13.912 1.00 87.00 128 LEU A O 1
ATOM 1085 N N . LYS A 1 129 ? -0.443 -7.313 16.100 1.00 90.94 129 LYS A N 1
ATOM 1086 C CA . LYS A 1 129 ? 0.974 -7.102 16.392 1.00 90.94 129 LYS A CA 1
ATOM 1087 C C . LYS A 1 129 ? 1.862 -8.102 15.646 1.00 90.94 129 LYS A C 1
ATOM 1089 O O . LYS A 1 129 ? 2.852 -7.687 15.056 1.00 90.94 129 LYS A O 1
ATOM 1094 N N . ARG A 1 130 ? 1.492 -9.390 15.612 1.00 92.00 130 ARG A N 1
ATOM 1095 C CA . ARG A 1 130 ? 2.212 -10.420 14.838 1.00 92.00 130 ARG A CA 1
ATOM 1096 C C . ARG A 1 130 ? 2.164 -10.151 13.334 1.00 92.00 130 ARG A C 1
ATOM 1098 O O . ARG A 1 130 ? 3.203 -10.223 12.688 1.00 92.00 130 ARG A O 1
ATOM 1105 N N . GLY A 1 131 ? 0.992 -9.803 12.799 1.00 91.31 131 GLY A N 1
ATOM 1106 C CA . GLY A 1 131 ? 0.837 -9.456 11.383 1.00 91.31 131 GLY A CA 1
ATOM 1107 C C . GLY A 1 131 ? 1.693 -8.253 10.987 1.00 91.31 131 GLY A C 1
ATOM 1108 O O . GLY A 1 131 ? 2.468 -8.333 10.042 1.00 91.31 131 GLY A O 1
ATOM 1109 N N . LEU A 1 132 ? 1.639 -7.171 11.770 1.00 91.31 132 LEU A N 1
ATOM 1110 C CA . LEU A 1 132 ? 2.459 -5.981 11.534 1.00 91.31 132 LEU A CA 1
ATOM 1111 C C . LEU A 1 132 ? 3.954 -6.248 11.696 1.00 91.31 132 LEU A C 1
ATOM 1113 O O . LEU A 1 132 ? 4.741 -5.624 11.002 1.00 91.31 132 LEU A O 1
ATOM 1117 N N . HIS A 1 133 ? 4.366 -7.138 12.600 1.00 93.31 133 HIS A N 1
ATOM 1118 C CA . HIS A 1 133 ? 5.778 -7.489 12.740 1.00 93.31 133 HIS A CA 1
ATOM 1119 C C . HIS A 1 133 ? 6.338 -8.109 11.455 1.00 93.31 133 HIS A C 1
ATOM 1121 O O . HIS A 1 133 ? 7.440 -7.752 11.046 1.00 93.31 133 HIS A O 1
ATOM 1127 N N . GLN A 1 134 ? 5.569 -9.000 10.820 1.00 91.25 134 GLN A N 1
ATOM 1128 C CA . GLN A 1 134 ? 5.929 -9.583 9.531 1.00 91.25 134 GLN A CA 1
ATOM 1129 C C . GLN A 1 134 ? 6.010 -8.502 8.448 1.00 91.25 134 GLN A C 1
ATOM 1131 O O . GLN A 1 134 ? 7.074 -8.318 7.874 1.00 91.25 134 GLN A O 1
ATOM 1136 N N . ILE A 1 135 ? 4.941 -7.717 8.280 1.00 91.62 135 ILE A N 1
ATOM 1137 C CA . ILE A 1 135 ? 4.875 -6.638 7.281 1.00 91.62 135 ILE A CA 1
ATOM 1138 C C . ILE A 1 135 ? 6.045 -5.660 7.450 1.00 91.62 135 ILE A C 1
ATOM 1140 O O . ILE A 1 135 ? 6.768 -5.386 6.509 1.00 91.62 135 ILE A O 1
ATOM 1144 N N . ILE A 1 136 ? 6.312 -5.185 8.672 1.00 91.81 136 ILE A N 1
ATOM 1145 C CA . ILE A 1 136 ? 7.413 -4.246 8.948 1.00 91.81 136 ILE A CA 1
ATOM 1146 C C . ILE A 1 136 ? 8.773 -4.818 8.537 1.00 91.81 136 ILE A C 1
ATOM 1148 O O . ILE A 1 136 ? 9.634 -4.064 8.089 1.00 91.81 136 ILE A O 1
ATOM 1152 N N . LYS A 1 137 ? 9.003 -6.120 8.738 1.00 90.88 137 LYS A N 1
ATOM 1153 C CA . LYS A 1 137 ? 10.270 -6.751 8.364 1.00 90.88 137 LYS A CA 1
ATOM 1154 C C . LYS A 1 137 ? 10.466 -6.704 6.850 1.00 90.88 137 LYS A C 1
ATOM 1156 O O . LYS A 1 137 ? 11.564 -6.360 6.413 1.00 90.88 137 LYS A O 1
ATOM 1161 N N . ASP A 1 138 ? 9.416 -7.012 6.103 1.00 88.62 138 ASP A N 1
ATOM 1162 C CA . ASP A 1 138 ? 9.452 -7.035 4.646 1.00 88.62 138 ASP A CA 1
ATOM 1163 C C . ASP A 1 138 ? 9.584 -5.594 4.093 1.00 88.62 138 ASP A C 1
ATOM 1165 O O . ASP A 1 138 ? 10.517 -5.267 3.356 1.00 88.62 138 ASP A O 1
ATOM 1169 N N . GLU A 1 139 ? 8.803 -4.659 4.640 1.00 85.88 139 GLU A N 1
ATOM 1170 C CA . GLU A 1 139 ? 8.834 -3.229 4.311 1.00 85.88 139 GLU A CA 1
ATOM 1171 C C . GLU A 1 139 ? 10.187 -2.546 4.585 1.00 85.88 139 GLU A C 1
ATOM 1173 O O . GLU A 1 139 ? 10.604 -1.633 3.869 1.00 85.88 139 GLU A O 1
ATOM 1178 N N . ILE A 1 140 ? 10.929 -2.975 5.613 1.00 85.44 140 ILE A N 1
ATOM 1179 C CA . ILE A 1 140 ? 12.292 -2.475 5.868 1.00 85.44 140 ILE A CA 1
ATOM 1180 C C . ILE A 1 140 ? 13.240 -2.868 4.730 1.00 85.44 140 ILE A C 1
ATOM 1182 O O . ILE A 1 140 ? 14.115 -2.075 4.367 1.00 85.44 140 ILE A O 1
ATOM 1186 N N . GLN A 1 141 ? 13.082 -4.064 4.161 1.00 82.38 141 GLN A N 1
ATOM 1187 C CA . GLN A 1 141 ? 13.888 -4.510 3.028 1.00 82.38 141 GLN A CA 1
ATOM 1188 C C . GLN A 1 141 ? 13.593 -3.655 1.788 1.00 82.38 141 GLN A C 1
ATOM 1190 O O . GLN A 1 141 ? 14.529 -3.231 1.105 1.00 82.38 141 GLN A O 1
ATOM 1195 N N . HIS A 1 142 ? 12.323 -3.321 1.551 1.00 75.38 142 HIS A N 1
ATOM 1196 C CA . HIS A 1 142 ? 11.892 -2.446 0.456 1.00 75.38 142 HIS A CA 1
ATOM 1197 C C . HIS A 1 142 ? 12.337 -0.990 0.642 1.00 75.38 142 HIS A C 1
ATOM 1199 O O . HIS A 1 142 ? 12.886 -0.367 -0.274 1.00 75.38 142 HIS A O 1
ATOM 1205 N N . ALA A 1 143 ? 12.210 -0.454 1.855 1.00 68.94 143 ALA A N 1
ATOM 1206 C CA . ALA A 1 143 ? 12.663 0.892 2.186 1.00 68.94 143 ALA A CA 1
ATOM 1207 C C . ALA A 1 143 ? 14.200 1.016 2.211 1.00 68.94 143 ALA A C 1
ATOM 1209 O O . ALA A 1 143 ? 14.736 2.110 2.047 1.00 68.94 143 ALA A O 1
ATOM 1210 N N . GLY A 1 144 ? 14.946 -0.076 2.399 1.00 63.53 144 GLY A N 1
ATOM 1211 C CA . GLY A 1 144 ? 16.412 -0.081 2.363 1.00 63.53 144 GLY A CA 1
ATOM 1212 C C . GLY A 1 144 ? 17.001 0.286 0.993 1.00 63.53 144 GLY A C 1
ATOM 1213 O O . GLY A 1 144 ? 18.086 0.871 0.931 1.00 63.53 144 GLY A O 1
ATOM 1214 N N . SER A 1 145 ? 16.269 0.027 -0.098 1.00 60.84 145 SER A N 1
ATOM 1215 C CA . SER A 1 145 ? 16.670 0.371 -1.476 1.00 60.84 145 SER A CA 1
ATOM 1216 C C . SER A 1 145 ? 16.588 1.865 -1.818 1.00 60.84 145 SER A C 1
ATOM 1218 O O . SER A 1 145 ? 17.114 2.301 -2.839 1.00 60.84 145 SER A O 1
ATOM 1220 N N . HIS A 1 146 ? 15.993 2.680 -0.948 1.00 56.62 146 HIS A N 1
ATOM 1221 C CA . HIS A 1 146 ? 15.516 4.018 -1.291 1.00 56.62 146 HIS A CA 1
ATOM 1222 C C . HIS A 1 146 ? 16.486 5.181 -1.313 1.00 56.62 146 HIS A C 1
ATOM 1224 O O . HIS A 1 146 ? 16.096 6.315 -1.621 1.00 56.62 146 HIS A O 1
ATOM 1230 N N . LYS A 1 147 ? 17.747 4.953 -0.956 1.00 57.03 147 LYS A N 1
ATOM 1231 C CA . LYS A 1 147 ? 18.721 6.046 -0.843 1.00 57.03 147 LYS A CA 1
ATOM 1232 C C . LYS A 1 147 ? 18.938 6.805 -2.169 1.00 57.03 147 LYS A C 1
ATOM 1234 O O . LYS A 1 147 ? 19.549 7.867 -2.143 1.00 57.03 147 LYS A O 1
ATOM 1239 N N . SER A 1 148 ? 18.400 6.314 -3.290 1.00 58.06 148 SER A N 1
ATOM 1240 C CA . SER A 1 148 ? 18.521 6.863 -4.646 1.00 58.06 148 SER A CA 1
ATOM 1241 C C . SER A 1 148 ? 17.287 7.610 -5.195 1.00 58.06 148 SER A C 1
ATOM 1243 O O . SER A 1 148 ? 17.337 8.059 -6.339 1.00 58.06 148 SER A O 1
ATOM 1245 N N . ALA A 1 149 ? 16.182 7.769 -4.449 1.00 66.94 149 ALA A N 1
ATOM 1246 C CA . ALA A 1 149 ? 14.977 8.417 -4.993 1.00 66.94 149 ALA A CA 1
ATOM 1247 C C . ALA A 1 149 ? 15.168 9.930 -5.267 1.00 66.94 149 ALA A C 1
ATOM 1249 O O . ALA A 1 149 ? 15.475 10.702 -4.346 1.00 66.94 149 ALA A O 1
ATOM 1250 N N . ASP A 1 150 ? 14.926 10.347 -6.519 1.00 75.88 150 ASP A N 1
ATOM 1251 C CA . ASP A 1 150 ? 15.020 11.737 -6.995 1.00 75.88 150 ASP A CA 1
ATOM 1252 C C . ASP A 1 150 ? 14.002 12.649 -6.273 1.00 75.88 150 ASP A C 1
ATOM 1254 O O . ASP A 1 150 ? 12.901 12.239 -5.890 1.00 75.88 150 ASP A O 1
ATOM 1258 N N . ILE A 1 151 ? 14.355 13.924 -6.103 1.00 74.81 151 ILE A N 1
ATOM 1259 C CA . ILE A 1 151 ? 13.482 14.988 -5.592 1.00 74.81 151 ILE A CA 1
ATOM 1260 C C . ILE A 1 151 ? 12.179 15.053 -6.396 1.00 74.81 151 ILE A C 1
ATOM 1262 O O . ILE A 1 151 ? 11.115 15.258 -5.810 1.00 74.81 151 ILE A O 1
ATOM 1266 N N . LYS A 1 152 ? 12.232 14.828 -7.716 1.00 75.31 152 LYS A N 1
ATOM 1267 C CA . LYS A 1 152 ? 11.034 14.799 -8.572 1.00 75.31 152 LYS A CA 1
ATOM 1268 C C . LYS A 1 152 ? 10.052 13.698 -8.170 1.00 75.31 152 LYS A C 1
ATOM 1270 O O . LYS A 1 152 ? 8.853 13.963 -8.101 1.00 75.31 152 LYS A O 1
ATOM 1275 N N . ASP A 1 153 ? 10.547 12.506 -7.843 1.00 78.12 153 ASP A N 1
ATOM 1276 C CA . ASP A 1 153 ? 9.711 11.375 -7.425 1.00 78.12 153 ASP A CA 1
ATOM 1277 C C . ASP A 1 153 ? 9.098 11.635 -6.034 1.00 78.12 153 ASP A C 1
ATOM 1279 O O . ASP A 1 153 ? 7.915 11.379 -5.802 1.00 78.12 153 ASP A O 1
ATOM 1283 N N . LYS A 1 154 ? 9.853 12.274 -5.129 1.00 74.19 154 LYS A N 1
ATOM 1284 C CA . LYS A 1 154 ? 9.346 12.710 -3.813 1.00 74.19 154 LYS A CA 1
ATOM 1285 C C . LYS A 1 154 ? 8.266 13.789 -3.928 1.00 74.19 154 LYS A C 1
ATOM 1287 O O . LYS A 1 154 ? 7.252 13.715 -3.235 1.00 74.19 154 LYS A O 1
ATOM 1292 N N . LEU A 1 155 ? 8.457 14.780 -4.803 1.00 73.25 155 LEU A N 1
ATOM 1293 C CA . LEU A 1 155 ? 7.465 15.828 -5.076 1.00 73.25 155 LEU A CA 1
ATOM 1294 C C . LEU A 1 155 ? 6.208 15.258 -5.735 1.00 73.25 155 LEU A C 1
ATOM 1296 O O . LEU A 1 155 ? 5.098 15.671 -5.396 1.00 73.25 155 LEU A O 1
ATOM 1300 N N . PHE A 1 156 ? 6.366 14.297 -6.645 1.00 78.94 156 PHE A N 1
ATOM 1301 C CA . PHE A 1 156 ? 5.250 13.568 -7.234 1.00 78.94 156 PHE A CA 1
ATOM 1302 C C . PHE A 1 156 ? 4.424 12.858 -6.153 1.00 78.94 156 PHE A C 1
ATOM 1304 O O . PHE A 1 156 ? 3.214 13.077 -6.060 1.00 78.94 156 PHE A O 1
ATOM 1311 N N . TRP A 1 157 ? 5.082 12.089 -5.281 1.00 74.06 157 TRP A N 1
ATOM 1312 C CA . TRP A 1 157 ? 4.420 11.390 -4.179 1.00 74.06 157 TRP A CA 1
ATOM 1313 C C . TRP A 1 157 ? 3.720 12.351 -3.212 1.00 74.06 157 TRP A C 1
ATOM 1315 O O . TRP A 1 157 ? 2.589 12.107 -2.788 1.00 74.06 157 TRP A O 1
ATOM 1325 N N . PHE A 1 158 ? 4.357 13.484 -2.903 1.00 73.69 158 PHE A N 1
ATOM 1326 C CA . PHE A 1 158 ? 3.747 14.551 -2.115 1.00 73.69 158 PHE A CA 1
ATOM 1327 C C . PHE A 1 158 ? 2.458 15.053 -2.783 1.00 73.69 158 PHE A C 1
ATOM 1329 O O . PHE A 1 158 ? 1.399 15.043 -2.159 1.00 73.69 158 PHE A O 1
ATOM 1336 N N . ARG A 1 159 ? 2.493 15.416 -4.071 1.00 72.38 159 ARG A N 1
ATOM 1337 C CA . ARG A 1 159 ? 1.295 15.871 -4.798 1.00 72.38 159 ARG A CA 1
ATOM 1338 C C . ARG A 1 159 ? 0.177 14.833 -4.776 1.00 72.38 159 ARG A C 1
ATOM 1340 O O . ARG A 1 159 ? -0.958 15.200 -4.492 1.00 72.38 159 ARG A O 1
ATOM 1347 N N . TYR A 1 160 ? 0.490 13.560 -5.006 1.00 73.50 160 TYR A N 1
ATOM 1348 C CA . TYR A 1 160 ? -0.486 12.475 -4.903 1.00 73.50 160 TYR A CA 1
ATOM 1349 C C . TYR A 1 160 ? -1.123 12.426 -3.503 1.00 73.50 160 TYR A C 1
ATOM 1351 O O . TYR A 1 160 ? -2.343 12.555 -3.372 1.00 73.50 160 TYR A O 1
ATOM 1359 N N . LYS A 1 161 ? -0.305 12.363 -2.444 1.00 70.38 161 LYS A N 1
ATOM 1360 C CA . LYS A 1 161 ? -0.764 12.309 -1.046 1.00 70.38 161 LYS A CA 1
ATOM 1361 C C . LYS A 1 161 ? -1.695 13.469 -0.687 1.00 70.38 161 LYS A C 1
ATOM 1363 O O . LYS A 1 161 ? -2.715 13.254 -0.034 1.00 70.38 161 LYS A O 1
ATOM 1368 N N . TYR A 1 162 ? -1.362 14.683 -1.124 1.00 66.38 162 TYR A N 1
ATOM 1369 C CA . TYR A 1 162 ? -2.129 15.885 -0.797 1.00 66.38 162 TYR A CA 1
ATOM 1370 C C . TYR A 1 162 ? -3.280 16.181 -1.762 1.00 66.38 162 TYR A C 1
ATOM 1372 O O . TYR A 1 162 ? -4.219 16.855 -1.354 1.00 66.38 162 TYR A O 1
ATOM 1380 N N . SER A 1 163 ? -3.288 15.644 -2.985 1.00 66.94 163 SER A N 1
ATOM 1381 C CA . SER A 1 163 ? -4.447 15.741 -3.889 1.00 66.94 163 SER A CA 1
ATOM 1382 C C . SER A 1 163 ? -5.676 15.031 -3.309 1.00 66.94 163 SER A C 1
ATOM 1384 O O . SER A 1 163 ? -6.777 15.580 -3.309 1.00 66.94 163 SER A O 1
ATOM 1386 N N . ASN A 1 164 ? -5.469 13.869 -2.684 1.00 60.03 164 ASN A N 1
ATOM 1387 C CA . ASN A 1 164 ? -6.525 13.126 -2.000 1.00 60.03 164 ASN A CA 1
ATOM 1388 C C . ASN A 1 164 ? -7.010 13.836 -0.726 1.00 60.03 164 ASN A C 1
ATOM 1390 O O . ASN A 1 164 ? -8.202 13.808 -0.423 1.00 60.03 164 ASN A O 1
ATOM 1394 N N . ILE A 1 165 ? -6.115 14.525 -0.007 1.00 57.94 165 ILE A N 1
ATOM 1395 C CA . ILE A 1 165 ? -6.488 15.359 1.148 1.00 57.94 165 ILE A CA 1
ATOM 1396 C C . ILE A 1 165 ? -7.260 16.597 0.680 1.00 57.94 165 ILE A C 1
ATOM 1398 O O . ILE A 1 165 ? -8.292 16.919 1.256 1.00 57.94 165 ILE A O 1
ATOM 1402 N N . GLY A 1 166 ? -6.804 17.264 -0.382 1.00 54.78 166 GLY A N 1
ATOM 1403 C CA . GLY A 1 166 ? -7.453 18.441 -0.956 1.00 54.78 166 GLY A CA 1
ATOM 1404 C C . GLY A 1 166 ? -8.880 18.151 -1.416 1.00 54.78 166 GLY A C 1
ATOM 1405 O O . GLY A 1 166 ? -9.786 18.903 -1.076 1.00 54.78 166 GLY A O 1
ATOM 1406 N N . ASN A 1 167 ? -9.107 17.016 -2.081 1.00 56.47 167 ASN A N 1
ATOM 1407 C CA . ASN A 1 167 ? -10.447 16.587 -2.486 1.00 56.47 167 ASN A CA 1
ATOM 1408 C C . ASN A 1 167 ? -11.350 16.259 -1.283 1.00 56.47 167 ASN A C 1
ATOM 1410 O O . ASN A 1 167 ? -12.530 16.607 -1.286 1.00 56.47 167 ASN A O 1
ATOM 1414 N N . GLN A 1 168 ? -10.805 15.647 -0.224 1.00 56.09 168 GLN A N 1
ATOM 1415 C CA . GLN A 1 168 ? -11.558 15.383 1.009 1.00 56.09 168 GLN A CA 1
ATOM 1416 C C . GLN A 1 168 ? -11.908 16.669 1.767 1.00 56.09 168 GLN A C 1
ATOM 1418 O O . GLN A 1 168 ? -13.047 16.826 2.203 1.00 56.09 168 GLN A O 1
ATOM 1423 N N . VAL A 1 169 ? -10.965 17.605 1.894 1.00 56.62 169 VAL A N 1
ATOM 1424 C CA . VAL A 1 169 ? -11.180 18.896 2.565 1.00 56.62 169 VAL A CA 1
ATOM 1425 C C . VAL A 1 169 ? -12.144 19.768 1.760 1.00 56.62 169 VAL A C 1
ATOM 1427 O O . VAL A 1 169 ? -13.070 20.333 2.333 1.00 56.62 169 VAL A O 1
ATOM 1430 N N . ALA A 1 170 ? -12.003 19.823 0.433 1.00 57.31 170 ALA A N 1
ATOM 1431 C CA . ALA A 1 170 ? -12.939 20.529 -0.439 1.00 57.31 170 ALA A CA 1
ATOM 1432 C C . ALA A 1 170 ? -14.355 19.938 -0.347 1.00 57.31 170 ALA A C 1
ATOM 1434 O O . ALA A 1 170 ? -15.319 20.685 -0.199 1.00 57.31 170 ALA A O 1
ATOM 1435 N N . GLY A 1 171 ? -14.492 18.607 -0.339 1.00 49.00 171 GLY A N 1
ATOM 1436 C CA . GLY A 1 171 ? -15.782 17.937 -0.150 1.00 49.00 171 GLY A CA 1
ATOM 1437 C C . GLY A 1 171 ? -16.420 18.218 1.217 1.00 49.00 171 GLY A C 1
ATOM 1438 O O . GLY A 1 171 ? -17.628 18.451 1.302 1.00 49.00 171 GLY A O 1
ATOM 1439 N N . GLN A 1 172 ? -15.619 18.263 2.287 1.00 61.62 172 GLN A N 1
ATOM 1440 C CA . GLN A 1 172 ? -16.085 18.644 3.625 1.00 61.62 172 GLN A CA 1
ATOM 1441 C C . GLN A 1 172 ? -16.529 20.110 3.684 1.00 61.62 172 GLN A C 1
ATOM 1443 O O . GLN A 1 172 ? -17.571 20.404 4.269 1.00 61.62 172 GLN A O 1
ATOM 1448 N N . LEU A 1 173 ? -15.793 21.018 3.039 1.00 62.19 173 LEU A N 1
ATOM 1449 C CA . LEU A 1 173 ? -16.156 22.433 2.950 1.00 62.19 173 LEU A CA 1
ATOM 1450 C C . LEU A 1 173 ? -17.440 22.645 2.142 1.00 62.19 173 LEU A C 1
ATOM 1452 O O . LEU A 1 173 ? -18.305 23.391 2.585 1.00 62.19 173 LEU A O 1
ATOM 1456 N N . ILE A 1 174 ? -17.607 21.951 1.012 1.00 66.50 174 ILE A N 1
ATOM 1457 C CA . ILE A 1 174 ? -18.844 21.986 0.213 1.00 66.50 174 ILE A CA 1
ATOM 1458 C C . ILE A 1 174 ? -20.028 21.471 1.039 1.00 66.50 174 ILE A C 1
ATOM 1460 O O . ILE A 1 174 ? -21.082 22.104 1.066 1.00 66.50 174 ILE A O 1
ATOM 1464 N N . SER A 1 175 ? -19.848 20.364 1.764 1.00 62.19 175 SER A N 1
ATOM 1465 C CA . SER A 1 175 ? -20.888 19.803 2.635 1.00 62.19 175 SER A CA 1
ATOM 1466 C C . SER A 1 175 ? -21.282 20.777 3.750 1.00 62.19 175 SER A C 1
ATOM 1468 O O . SER A 1 175 ? -22.467 20.973 4.007 1.00 62.19 175 SER A O 1
ATOM 1470 N N . LEU A 1 176 ? -20.304 21.438 4.376 1.00 72.31 176 LEU A N 1
ATOM 1471 C CA . LEU A 1 176 ? -20.545 22.472 5.382 1.00 72.31 176 LEU A CA 1
ATOM 1472 C C . LEU A 1 176 ? -21.300 23.672 4.791 1.00 72.31 176 LEU A C 1
ATOM 1474 O O . LEU A 1 176 ? -22.245 24.168 5.403 1.00 72.31 176 LEU A O 1
ATOM 1478 N N . LEU A 1 177 ? -20.920 24.110 3.589 1.00 73.31 177 LEU A N 1
ATOM 1479 C CA . LEU A 1 177 ? -21.570 25.220 2.894 1.00 73.31 177 LEU A CA 1
ATOM 1480 C C . LEU A 1 177 ? -23.043 24.906 2.594 1.00 73.31 177 LEU A C 1
ATOM 1482 O O . LEU A 1 177 ? -23.916 25.742 2.821 1.00 73.31 177 LEU A O 1
ATOM 1486 N N . LEU A 1 178 ? -23.330 23.678 2.154 1.00 70.00 178 LEU A N 1
ATOM 1487 C CA . LEU A 1 178 ? -24.694 23.203 1.919 1.00 70.00 178 LEU A CA 1
ATOM 1488 C C . LEU A 1 178 ? -25.519 23.182 3.210 1.00 70.00 178 LEU A C 1
ATOM 1490 O O . LEU A 1 178 ? -26.661 23.635 3.203 1.00 70.00 178 LEU A O 1
ATOM 1494 N N . VAL A 1 179 ? -24.946 22.736 4.332 1.00 79.62 179 VAL A N 1
ATOM 1495 C CA . VAL A 1 179 ? -25.623 22.769 5.640 1.00 79.62 179 VAL A CA 1
ATOM 1496 C C . VAL A 1 179 ? -25.982 24.202 6.046 1.00 79.62 179 VAL A C 1
ATOM 1498 O O . VAL A 1 179 ? -27.102 24.443 6.491 1.00 79.62 179 VAL A O 1
ATOM 1501 N N . ILE A 1 180 ? -25.078 25.166 5.846 1.00 81.75 180 ILE A N 1
ATOM 1502 C CA . ILE A 1 180 ? -25.342 26.584 6.139 1.00 81.75 180 ILE A CA 1
ATOM 1503 C C . ILE A 1 180 ? -26.491 27.116 5.271 1.00 81.75 180 ILE A C 1
ATOM 1505 O O . ILE A 1 180 ? -27.405 27.763 5.785 1.00 81.75 180 ILE A O 1
ATOM 1509 N N . ILE A 1 181 ? -26.493 26.811 3.971 1.00 79.94 181 ILE A N 1
ATOM 1510 C CA . ILE A 1 181 ? -27.571 27.225 3.061 1.00 79.94 181 ILE A CA 1
ATOM 1511 C C . ILE A 1 181 ? -28.921 26.658 3.525 1.00 79.94 181 ILE A C 1
ATOM 1513 O O . ILE A 1 181 ? -29.897 27.402 3.627 1.00 79.94 181 ILE A O 1
ATOM 1517 N N . TYR A 1 182 ? -28.974 25.365 3.850 1.00 74.31 182 TYR A N 1
ATOM 1518 C CA . TYR A 1 182 ? -30.215 24.682 4.222 1.00 74.31 182 TYR A CA 1
ATOM 1519 C C . TYR A 1 182 ? -30.745 25.042 5.609 1.00 74.31 182 TYR A C 1
ATOM 1521 O O . TYR A 1 182 ? -31.958 25.118 5.780 1.00 74.31 182 TYR A O 1
ATOM 1529 N N . LEU A 1 183 ? -29.874 25.251 6.598 1.00 75.56 183 LEU A N 1
ATOM 1530 C CA . LEU A 1 183 ? -30.298 25.491 7.982 1.00 75.56 183 LEU A CA 1
ATOM 1531 C C . LEU A 1 183 ? -30.408 26.969 8.343 1.00 75.56 183 LEU A C 1
ATOM 1533 O O . LEU A 1 183 ? -31.125 27.307 9.281 1.00 75.56 183 LEU A O 1
ATOM 1537 N N . VAL A 1 184 ? -29.709 27.849 7.627 1.00 80.75 184 VAL A N 1
ATOM 1538 C CA . VAL A 1 184 ? -29.667 29.277 7.964 1.00 80.75 184 VAL A CA 1
ATOM 1539 C C . VAL A 1 184 ? -30.371 30.098 6.895 1.00 80.75 184 VAL A C 1
ATOM 1541 O O . VAL A 1 184 ? -31.317 30.824 7.193 1.00 80.75 184 VAL A O 1
ATOM 1544 N N . ILE A 1 185 ? -29.953 29.961 5.637 1.00 80.44 185 ILE A N 1
ATOM 1545 C CA . ILE A 1 185 ? -30.396 30.866 4.570 1.00 80.44 185 ILE A CA 1
ATOM 1546 C C . ILE A 1 185 ? -31.828 30.549 4.134 1.00 80.44 185 ILE A C 1
ATOM 1548 O O . ILE A 1 185 ? -32.658 31.456 4.048 1.00 80.44 185 ILE A O 1
ATOM 1552 N N . LEU A 1 186 ? -32.143 29.275 3.890 1.00 79.00 186 LEU A N 1
ATOM 1553 C CA . LEU A 1 186 ? -33.470 28.835 3.450 1.00 79.00 186 LEU A CA 1
ATOM 1554 C C . LEU A 1 186 ? -34.574 29.145 4.479 1.00 79.00 186 LEU A C 1
ATOM 1556 O O . LEU A 1 186 ? -35.561 29.769 4.089 1.00 79.00 186 LEU A O 1
ATOM 1560 N N . PRO A 1 187 ? -34.426 28.815 5.779 1.00 81.56 187 PRO A N 1
ATOM 1561 C CA . PRO A 1 187 ? -35.442 29.113 6.788 1.00 81.56 187 PRO A CA 1
ATOM 1562 C C . PRO A 1 187 ? -35.636 30.613 6.998 1.00 81.56 187 PRO A C 1
ATOM 1564 O O . PRO A 1 187 ? -36.771 31.073 7.103 1.00 81.56 187 PRO A O 1
ATOM 1567 N N . TYR A 1 188 ? -34.549 31.392 6.995 1.00 80.69 188 TYR A N 1
ATOM 1568 C CA . TYR A 1 188 ? -34.622 32.849 7.106 1.00 80.69 188 TYR A CA 1
ATOM 1569 C C . TYR A 1 188 ? -35.339 33.474 5.902 1.00 80.69 188 TYR A C 1
ATOM 1571 O O . TYR A 1 188 ? -36.219 34.318 6.062 1.00 80.69 188 TYR A O 1
ATOM 1579 N N . SER A 1 189 ? -35.026 33.007 4.693 1.00 82.44 189 SER A N 1
ATOM 1580 C CA . SER A 1 189 ? -35.694 33.446 3.462 1.00 82.44 189 SER A CA 1
ATOM 1581 C C . SER A 1 189 ? -37.185 33.094 3.474 1.00 82.44 189 SER A C 1
ATOM 1583 O O . SER A 1 189 ? -38.013 33.913 3.073 1.00 82.44 189 SER A O 1
ATOM 1585 N N . LEU A 1 190 ? -37.541 31.912 3.991 1.00 80.81 190 LEU A N 1
ATOM 1586 C CA . LEU A 1 190 ? -38.931 31.487 4.165 1.00 80.81 190 LEU A CA 1
ATOM 1587 C C . LEU A 1 190 ? -39.669 32.369 5.180 1.00 80.81 190 LEU A C 1
ATOM 1589 O O . LEU A 1 190 ? -40.792 32.788 4.919 1.00 80.81 190 LEU A O 1
ATOM 1593 N N . LEU A 1 191 ? -39.030 32.698 6.305 1.00 80.81 191 LEU A N 1
ATOM 1594 C CA . LEU A 1 191 ? -39.561 33.604 7.327 1.00 80.81 191 LEU A CA 1
ATOM 1595 C C . LEU A 1 191 ? -39.816 35.010 6.775 1.00 80.81 191 LEU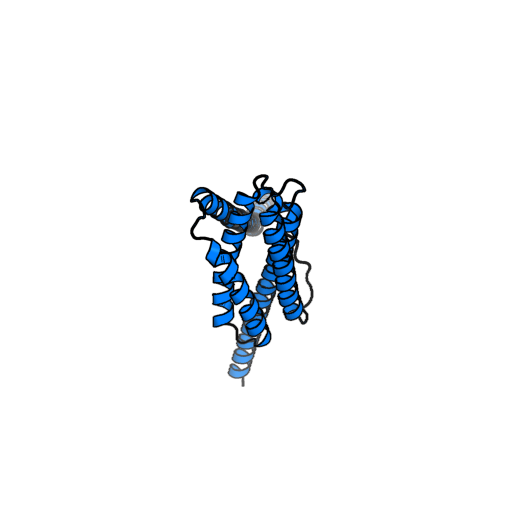 A C 1
ATOM 1597 O O . LEU A 1 191 ? -40.884 35.569 7.011 1.00 80.81 191 LEU A O 1
ATOM 1601 N N . VAL A 1 192 ? -38.877 35.564 6.002 1.00 80.12 192 VAL A N 1
ATOM 1602 C CA . VAL A 1 192 ? -39.043 36.869 5.338 1.00 80.12 192 VAL A CA 1
ATOM 1603 C C . VAL A 1 192 ? -40.165 36.826 4.297 1.00 80.12 192 VAL A C 1
ATOM 1605 O O . VAL A 1 192 ? -40.919 37.787 4.144 1.00 80.12 192 VAL A O 1
ATOM 1608 N N . PHE A 1 193 ? -40.299 35.721 3.566 1.00 82.19 193 PHE A N 1
ATOM 1609 C CA . PHE A 1 193 ? -41.377 35.556 2.597 1.00 82.19 193 PHE A CA 1
ATOM 1610 C C . PHE A 1 193 ? -42.751 35.442 3.273 1.00 82.19 193 PHE A C 1
ATOM 1612 O O . PHE A 1 193 ? -43.706 36.093 2.845 1.00 82.19 193 PHE A O 1
ATOM 1619 N N . LEU A 1 194 ? -42.850 34.656 4.349 1.00 76.94 194 LEU A N 1
ATOM 1620 C CA . LEU A 1 194 ? -44.075 34.500 5.132 1.00 76.94 194 LEU A CA 1
ATOM 1621 C C . LEU A 1 194 ? -44.476 35.811 5.817 1.00 76.94 194 LEU A C 1
ATOM 1623 O O . LEU A 1 194 ? -45.639 36.199 5.733 1.00 76.94 194 LEU A O 1
ATOM 1627 N N . SER A 1 195 ? -43.532 36.548 6.410 1.00 73.69 195 SER A N 1
ATOM 1628 C CA . SER A 1 195 ? -43.829 37.831 7.061 1.00 73.69 195 SER A CA 1
ATOM 1629 C C . SER A 1 195 ? -44.345 38.885 6.078 1.00 73.69 195 SER A C 1
ATOM 1631 O O . SER A 1 195 ? -45.258 39.637 6.407 1.00 73.69 195 SER A O 1
ATOM 1633 N N . LYS A 1 196 ? -43.850 38.890 4.833 1.00 73.50 196 LYS A N 1
ATOM 1634 C CA . LYS A 1 196 ? -44.356 39.773 3.770 1.00 73.50 196 LYS A CA 1
ATOM 1635 C C . LYS A 1 196 ? -45.749 39.399 3.255 1.00 73.50 196 LYS A C 1
ATOM 1637 O O . LYS A 1 196 ? -46.422 40.264 2.700 1.00 73.50 196 LYS A O 1
ATOM 1642 N N . ARG A 1 197 ? -46.188 38.144 3.410 1.00 62.19 197 ARG A N 1
ATOM 1643 C CA . ARG A 1 197 ? -47.542 37.700 3.027 1.00 62.19 197 ARG A CA 1
ATOM 1644 C C . ARG A 1 197 ? -48.589 37.904 4.119 1.00 62.19 197 ARG A C 1
ATOM 1646 O O . ARG A 1 197 ? -49.748 38.052 3.774 1.00 62.19 197 ARG A O 1
ATOM 1653 N N . VAL A 1 198 ? -48.195 37.925 5.392 1.00 56.31 198 VAL A N 1
ATOM 1654 C CA . VAL A 1 198 ? -49.112 38.144 6.530 1.00 56.31 198 VAL A CA 1
ATOM 1655 C C . VAL A 1 198 ? -49.491 39.628 6.699 1.00 56.31 198 VAL A C 1
ATOM 1657 O O . VAL A 1 198 ? -50.465 39.938 7.371 1.00 56.31 198 VAL A O 1
ATOM 1660 N N . ILE A 1 199 ? -48.752 40.552 6.071 1.00 55.91 199 ILE A N 1
ATOM 1661 C CA . ILE A 1 199 ? -48.987 42.012 6.131 1.00 55.91 199 ILE A CA 1
ATOM 1662 C C . ILE A 1 199 ? -49.767 42.527 4.889 1.00 55.91 199 ILE A C 1
ATOM 1664 O O . ILE A 1 199 ? -49.856 43.727 4.646 1.00 55.91 199 ILE A O 1
ATOM 1668 N N . ARG A 1 200 ? -50.354 41.633 4.087 1.00 47.25 200 ARG A N 1
ATOM 1669 C CA . ARG A 1 200 ? -51.358 41.975 3.064 1.00 47.25 200 ARG A CA 1
ATOM 1670 C C . ARG A 1 200 ? -52.693 41.365 3.441 1.00 47.25 200 ARG A C 1
ATOM 1672 O O . ARG A 1 200 ? -53.706 42.031 3.157 1.00 47.25 200 ARG A O 1
#

Foldseek 3Di:
DVVVVVVVVVVVVVVVVVVVVVLVVLVVLLLVLLLLLVLLVVQDDPPPDPVLNVVSNVSSVVSNVLSVLSVVVNPVDDDDDDDRCNVVCCVLQVDNDSVLSLLLSLVVLVVVLVVLVVCLVPDPDPSSVVSSVVSNVVSVVSNVPNPPRDPVSVVSNVCVVVVVVVVVVVVVVVVVVVCCCVVPVVVVVVVVVVVVVVVD

pLDDT: mean 75.02, std 15.49, range [33.09, 94.19]

Secondary structure (DSSP, 8-state):
-HHHHHHHHHHHHHHHHHHHHHHHHHHHHHHHHHHHHHHHHHH--TTS-HHHHHHHHHHHHHHHHHHHHHHHHHTTS--PPPPP-HHHHHHHH--S-HHHHHHHHHHHHHHHHHHHHHHHHH---HHHHHHHHHHHHHHHHHHHGGGG--HHHHHHHHHHHHHHHHHHHHHHHHHHHHHHIIIIIHHHHHHHHHHHHHT-